Protein AF-A0A8H6Z4J4-F1 (afdb_monomer)

Foldseek 3Di:
DDDDDDDDDPPPPPPDPPPPDPCPPPDPPDDPPPPDPDPDPPDDPDDDDDDDDDDDDPPPCVVPVVVVVVVVVLVVLLVVQVVPPVSNVVSVCVVVPDDDDDPPDDPVRVVVVVVCVVDQDVVHDPPDDPVVVVVVVVVVVPQDVVHDDDPDVVRVDQDDLVNLVVLLVVCVVVQPPDAAPVNDGNVNVNVDRSVVVSVQVRVCVVVVHDDPQQVDWDWDWDFDDDDPVDPDGDTDTDTGGHPVNVSVPPPPPDDPDDD

pLDDT: mean 71.86, std 20.88, range [31.11, 98.12]

Mean predicted aligned error: 17.52 Å

Sequence (259 aa):
MLLPSKNYVPCTAPVTPLQSLPFDMPVKVLCDIPEVPQRETATVPADKSDGMPTSYHYAAHRGRVLNRMVQQADLKRLTDASSNSAAFWKVYWSMADLKPREPAVSLADLATCFEKRMNAPQPLPPSFDKERLRVVEECAENIPLPSKSSPYPSLNRKVTEEDIEWAKDHLRLHYNTAIGLDRVHYRENMEIENSVLCKLINECVDRNDAPTVWFTTLIAAFPRKTNLSQRRGAIALLGLRVAFSNSCVCSFTSASTSG

Solvent-accessible surface area (backbone atoms only — not comparable to full-atom values): 17102 Å² total; per-residue (Å²): 137,84,79,80,81,80,81,80,76,78,87,70,72,79,82,69,75,85,71,82,68,79,84,73,72,76,75,80,82,74,76,87,68,78,80,76,76,78,76,74,79,76,79,73,80,83,78,87,76,88,86,75,86,93,75,78,92,66,84,87,50,72,62,57,59,54,50,49,51,52,52,52,53,51,49,48,55,45,59,74,24,56,90,37,69,70,53,25,50,54,55,50,45,71,70,66,52,71,73,87,68,79,70,97,60,55,72,66,61,49,48,58,56,46,53,59,67,76,41,83,58,85,78,69,57,92,88,54,66,61,67,61,49,50,52,51,50,53,53,57,72,64,56,58,87,74,71,75,82,57,95,48,65,83,77,64,55,77,69,45,50,66,58,46,48,53,52,49,60,59,48,61,81,50,55,87,56,85,67,21,85,79,67,51,47,61,63,61,64,65,71,52,57,47,66,59,52,29,50,53,52,42,50,27,61,76,64,75,46,72,67,69,66,51,76,46,60,49,76,44,79,41,82,51,90,64,63,90,87,56,89,61,94,48,67,42,76,44,74,40,38,18,67,74,45,57,63,70,72,74,64,86,69,82,81,82,78,86,128

Structure (mmCIF, N/CA/C/O backbone):
data_AF-A0A8H6Z4J4-F1
#
_entry.id   AF-A0A8H6Z4J4-F1
#
loop_
_atom_site.group_PDB
_atom_site.id
_atom_site.type_symbol
_atom_site.label_atom_id
_atom_site.label_alt_id
_atom_site.label_comp_id
_atom_site.label_asym_id
_atom_site.label_entity_id
_atom_site.label_seq_id
_atom_site.pdbx_PDB_ins_code
_atom_site.Cartn_x
_atom_site.Cartn_y
_atom_site.Cartn_z
_atom_site.occupancy
_atom_site.B_iso_or_equiv
_atom_site.auth_seq_id
_atom_site.auth_comp_id
_atom_site.auth_asym_id
_atom_site.auth_atom_id
_atom_site.pdbx_PDB_model_num
ATOM 1 N N . MET A 1 1 ? 1.903 -11.375 47.685 1.00 40.47 1 MET A N 1
ATOM 2 C CA . MET A 1 1 ? 2.949 -11.725 46.700 1.00 40.47 1 MET A CA 1
ATOM 3 C C . MET A 1 1 ? 3.019 -10.597 45.687 1.00 40.47 1 MET A C 1
ATOM 5 O O . MET A 1 1 ? 2.093 -10.440 44.906 1.00 40.47 1 MET A O 1
ATOM 9 N N . LEU A 1 2 ? 4.038 -9.744 45.797 1.00 36.88 2 LEU A N 1
ATOM 10 C CA . LEU A 1 2 ? 4.261 -8.603 44.907 1.00 36.88 2 LEU A CA 1
ATOM 11 C C . LEU A 1 2 ? 5.029 -9.106 43.680 1.00 36.88 2 LEU A C 1
ATOM 13 O O . LEU A 1 2 ? 6.110 -9.671 43.830 1.00 36.88 2 LEU A O 1
ATOM 17 N N . LEU A 1 3 ? 4.451 -8.959 42.488 1.00 40.50 3 LEU A N 1
ATOM 18 C CA . LEU A 1 3 ? 5.146 -9.270 41.239 1.00 40.50 3 LEU A CA 1
ATOM 19 C C . LEU A 1 3 ? 6.281 -8.252 41.019 1.00 40.50 3 LEU A C 1
ATOM 21 O O . LEU A 1 3 ? 6.074 -7.062 41.266 1.00 40.50 3 LEU A O 1
ATOM 25 N N . PRO A 1 4 ? 7.465 -8.687 40.554 1.00 52.62 4 PRO A N 1
ATOM 26 C CA . PRO A 1 4 ? 8.579 -7.787 40.294 1.00 52.62 4 PRO A CA 1
ATOM 27 C C . PRO A 1 4 ? 8.236 -6.850 39.130 1.00 52.62 4 PRO A C 1
ATOM 29 O O . PRO A 1 4 ? 7.813 -7.288 38.057 1.00 52.62 4 PRO A O 1
ATOM 32 N N . SER A 1 5 ? 8.422 -5.548 39.350 1.00 42.94 5 SER A N 1
ATOM 33 C CA . SER A 1 5 ? 8.270 -4.511 38.333 1.00 42.94 5 SER A CA 1
ATOM 34 C C . SER A 1 5 ? 9.235 -4.779 37.177 1.00 42.94 5 SER A C 1
ATOM 36 O O . SER A 1 5 ? 10.452 -4.679 37.339 1.00 42.94 5 SER A O 1
ATOM 38 N N . LYS A 1 6 ? 8.708 -5.125 35.998 1.00 52.75 6 LYS A N 1
ATOM 39 C CA . LYS A 1 6 ? 9.508 -5.183 34.771 1.00 52.75 6 LYS A CA 1
ATOM 40 C C . LYS A 1 6 ? 9.916 -3.756 34.409 1.00 52.75 6 LYS A C 1
ATOM 42 O O . LYS A 1 6 ? 9.076 -2.963 33.990 1.00 52.75 6 LYS A O 1
ATOM 47 N N . ASN A 1 7 ? 11.195 -3.442 34.600 1.00 42.78 7 ASN A N 1
ATOM 48 C CA . ASN A 1 7 ? 11.802 -2.192 34.160 1.00 42.78 7 ASN A CA 1
ATOM 49 C C . ASN A 1 7 ? 11.655 -2.083 32.640 1.00 42.78 7 ASN A C 1
ATOM 51 O O . ASN A 1 7 ? 12.306 -2.801 31.884 1.00 42.78 7 ASN A O 1
ATOM 55 N N . TYR A 1 8 ? 10.758 -1.208 32.197 1.00 46.81 8 TYR A N 1
ATOM 56 C CA . TYR A 1 8 ? 10.674 -0.794 30.807 1.00 46.81 8 TYR A CA 1
ATOM 57 C C . TYR A 1 8 ? 11.903 0.066 30.513 1.00 46.81 8 TYR A C 1
ATOM 59 O O . TYR A 1 8 ? 11.998 1.188 31.007 1.00 46.81 8 TYR A O 1
ATOM 67 N N . VAL A 1 9 ? 12.859 -0.469 29.754 1.00 58.19 9 VAL A N 1
ATOM 68 C CA . VAL A 1 9 ? 13.944 0.329 29.182 1.00 58.19 9 VAL A CA 1
ATOM 69 C C . VAL A 1 9 ? 13.401 0.905 27.875 1.00 58.19 9 VAL A C 1
ATOM 71 O O . VAL A 1 9 ? 13.183 0.141 26.934 1.00 58.19 9 VAL A O 1
ATOM 74 N N . PRO A 1 10 ? 13.094 2.210 27.795 1.00 47.22 10 PRO A N 1
ATOM 75 C CA . PRO A 1 10 ? 12.691 2.806 26.533 1.00 47.22 10 PRO A CA 1
ATOM 76 C C . PRO A 1 10 ? 13.834 2.641 25.526 1.00 47.22 10 PRO A C 1
ATOM 78 O O . PRO A 1 10 ? 14.966 3.032 25.806 1.00 47.22 10 PRO A O 1
ATOM 81 N N . CYS A 1 11 ? 13.541 2.087 24.346 1.00 40.53 11 CYS A N 1
ATOM 82 C CA . CYS A 1 11 ? 1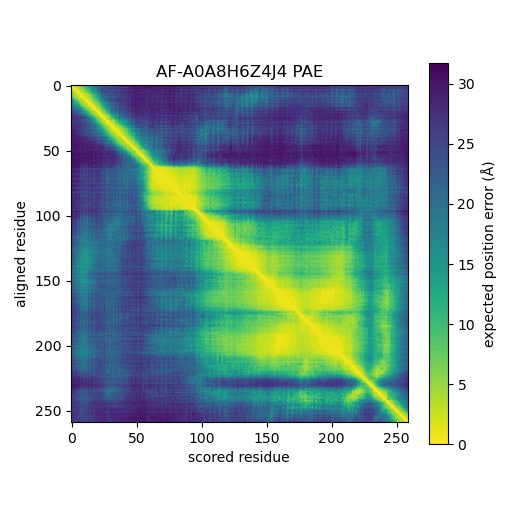4.429 2.160 23.188 1.00 40.53 11 CYS A CA 1
ATOM 83 C C . CYS A 1 11 ? 14.518 3.620 22.725 1.00 40.53 11 CYS A C 1
ATOM 85 O O . CYS A 1 11 ? 13.901 4.024 21.741 1.00 40.53 11 CYS A O 1
ATOM 87 N N . THR A 1 12 ? 15.269 4.444 23.447 1.00 47.47 12 THR A N 1
ATOM 88 C CA . THR A 1 12 ? 15.782 5.694 22.903 1.00 47.47 12 THR A CA 1
ATOM 89 C C . THR A 1 12 ? 16.834 5.305 21.880 1.00 47.47 12 THR A C 1
ATOM 91 O O . THR A 1 12 ? 17.946 4.925 22.248 1.00 47.47 12 THR A O 1
ATOM 94 N N . ALA A 1 13 ? 16.465 5.339 20.598 1.00 46.84 13 ALA A N 1
ATOM 95 C CA . ALA A 1 13 ? 17.442 5.250 19.525 1.00 46.84 13 ALA A CA 1
ATOM 96 C C . ALA A 1 13 ? 18.554 6.272 19.822 1.00 46.84 13 ALA A C 1
ATOM 98 O O . ALA A 1 13 ? 18.234 7.422 20.146 1.00 46.84 13 ALA A O 1
ATOM 99 N N . PRO A 1 14 ? 19.839 5.883 19.778 1.00 50.22 14 PRO A N 1
ATOM 100 C CA . PRO A 1 14 ? 20.916 6.832 19.981 1.00 50.22 14 PRO A CA 1
ATOM 101 C C . PRO A 1 14 ? 20.770 7.920 18.920 1.00 50.22 14 PRO A C 1
ATOM 103 O O . PRO A 1 14 ? 20.882 7.647 17.724 1.00 50.22 14 PRO A O 1
ATOM 106 N N . VAL A 1 15 ? 20.485 9.147 19.362 1.00 43.50 15 VAL A N 1
ATOM 107 C CA . VAL A 1 15 ? 20.530 10.335 18.510 1.00 43.50 15 VAL A CA 1
ATOM 108 C C . VAL A 1 15 ? 21.995 10.515 18.156 1.00 43.50 15 VAL A C 1
ATOM 110 O O . VAL A 1 15 ? 22.760 11.147 18.880 1.00 43.50 15 VAL A O 1
ATOM 113 N N . THR A 1 16 ? 22.419 9.862 17.081 1.00 55.62 16 THR A N 1
ATOM 114 C CA . THR A 1 16 ? 23.740 10.092 16.524 1.00 55.62 16 THR A CA 1
ATOM 115 C C . THR A 1 16 ? 23.698 11.526 16.004 1.00 55.62 16 THR A C 1
ATOM 117 O O . THR A 1 16 ? 22.838 11.825 15.169 1.00 55.62 16 THR A O 1
ATOM 120 N N . PRO A 1 17 ? 24.536 12.450 16.509 1.00 46.47 17 PRO A N 1
ATOM 121 C CA . PRO A 1 17 ? 24.640 13.759 15.887 1.00 46.47 17 PRO A CA 1
ATOM 122 C C . PRO A 1 17 ? 24.955 13.526 14.410 1.00 46.47 17 PRO A C 1
ATOM 124 O O . PRO A 1 17 ? 25.773 12.661 14.093 1.00 46.47 17 PRO A O 1
ATOM 127 N N . LEU A 1 18 ? 24.267 14.257 13.527 1.00 42.34 18 LEU A N 1
ATOM 128 C CA . LEU A 1 18 ? 24.555 14.323 12.096 1.00 42.34 18 LEU A CA 1
ATOM 129 C C . LEU A 1 18 ? 26.010 14.779 11.938 1.00 42.34 18 LEU A C 1
ATOM 131 O O . LEU A 1 18 ? 26.299 15.964 11.788 1.00 42.34 18 LEU A O 1
ATOM 135 N N . GLN A 1 19 ? 26.946 13.837 12.034 1.00 46.94 19 GLN A N 1
ATOM 136 C CA . GLN A 1 19 ? 28.307 14.039 11.596 1.00 46.94 19 GLN A CA 1
ATOM 137 C C . GLN A 1 19 ? 28.185 14.328 10.110 1.00 46.94 19 GLN A C 1
ATOM 139 O O . GLN A 1 19 ? 27.650 13.519 9.348 1.00 46.94 19 GLN A O 1
ATOM 144 N N . SER A 1 20 ? 28.609 15.525 9.721 1.00 47.25 20 SER A N 1
ATOM 145 C CA . SER A 1 20 ? 28.780 15.910 8.333 1.00 47.25 20 SER A CA 1
ATOM 146 C C . SER A 1 20 ? 29.775 14.937 7.710 1.00 47.25 20 SER A C 1
ATOM 148 O O . SER A 1 20 ? 30.988 15.139 7.790 1.00 47.25 20 SER A O 1
ATOM 150 N N . LEU A 1 21 ? 29.266 13.836 7.161 1.00 47.47 21 LEU A N 1
ATOM 151 C CA . LEU A 1 21 ? 30.058 12.929 6.355 1.00 47.47 21 LEU A CA 1
ATOM 152 C C . LEU A 1 21 ? 30.605 13.757 5.185 1.00 47.47 21 LEU A C 1
ATOM 154 O O . LEU A 1 21 ? 29.818 14.454 4.532 1.00 47.47 21 LEU A O 1
ATOM 158 N N . PRO A 1 22 ? 31.922 13.734 4.919 1.00 46.94 22 PRO A N 1
ATOM 159 C CA . PRO A 1 22 ? 32.428 14.272 3.671 1.00 46.94 22 PRO A CA 1
ATOM 160 C C . PRO A 1 22 ? 31.675 13.553 2.550 1.00 46.94 22 PRO A C 1
ATOM 162 O O . PRO A 1 22 ? 31.667 12.324 2.486 1.00 46.94 22 PRO A O 1
ATOM 165 N N . PHE A 1 23 ? 30.967 14.324 1.724 1.00 43.28 23 PHE A N 1
ATOM 166 C CA . PHE A 1 23 ? 30.285 13.845 0.526 1.00 43.28 23 PHE A CA 1
ATOM 167 C C . PHE A 1 23 ? 31.350 13.432 -0.496 1.00 43.28 23 PHE A C 1
ATOM 169 O O . PHE A 1 23 ? 31.574 14.104 -1.500 1.00 43.28 23 PHE A O 1
ATOM 176 N N . ASP A 1 24 ? 32.032 12.324 -0.232 1.00 49.72 24 ASP A N 1
ATOM 177 C CA . ASP A 1 24 ? 32.731 11.595 -1.271 1.00 49.72 24 ASP A CA 1
ATOM 178 C C . ASP A 1 24 ? 31.636 10.842 -2.022 1.00 49.72 24 ASP A C 1
ATOM 180 O O . ASP A 1 24 ? 31.086 9.843 -1.548 1.00 49.72 24 ASP A O 1
ATOM 184 N N . MET A 1 25 ? 31.178 11.435 -3.129 1.00 42.03 25 MET A N 1
ATOM 185 C CA . MET A 1 25 ? 30.131 10.828 -3.939 1.00 42.03 25 MET A CA 1
ATOM 186 C C . MET A 1 25 ? 30.579 9.411 -4.302 1.00 42.03 25 MET A C 1
ATOM 188 O O . MET A 1 25 ? 31.656 9.266 -4.887 1.00 42.03 25 MET A O 1
ATOM 192 N N . PRO A 1 26 ? 29.780 8.368 -4.010 1.00 43.00 26 PRO A N 1
ATOM 193 C CA . PRO A 1 26 ? 30.139 7.027 -4.420 1.00 43.00 26 PRO A CA 1
ATOM 194 C C . PRO A 1 26 ? 30.341 7.041 -5.932 1.00 43.00 26 PRO A C 1
ATOM 196 O O . PRO A 1 26 ? 29.478 7.510 -6.686 1.00 43.00 26 PRO A O 1
ATOM 199 N N . VAL A 1 27 ? 31.514 6.560 -6.354 1.00 47.22 27 VAL A N 1
ATOM 200 C CA . VAL A 1 27 ? 31.839 6.255 -7.747 1.00 47.22 27 VAL A CA 1
ATOM 201 C C . VAL A 1 27 ? 30.596 5.636 -8.368 1.00 47.22 27 VAL A C 1
ATOM 203 O O . VAL A 1 27 ? 30.063 4.658 -7.841 1.00 47.22 27 VAL A O 1
ATOM 206 N N . LYS A 1 28 ? 30.082 6.245 -9.445 1.00 38.56 28 LYS A N 1
ATOM 207 C CA . LYS A 1 28 ? 28.953 5.690 -10.195 1.00 38.56 28 LYS A CA 1
ATOM 208 C C . LYS A 1 28 ? 29.285 4.231 -10.478 1.00 38.56 28 LYS A C 1
ATOM 210 O O . LYS A 1 28 ? 30.187 3.963 -11.266 1.00 38.56 28 LYS A O 1
ATOM 215 N N . VAL A 1 29 ? 28.564 3.316 -9.834 1.00 34.03 29 VAL A N 1
ATOM 216 C CA . VAL A 1 29 ? 28.629 1.890 -10.141 1.00 34.03 29 VAL A CA 1
ATOM 217 C C . VAL A 1 29 ? 28.074 1.752 -11.554 1.00 34.03 29 VAL A C 1
ATOM 219 O O . VAL A 1 29 ? 26.864 1.753 -11.779 1.00 34.03 29 VAL A O 1
ATOM 222 N N . LEU A 1 30 ? 28.981 1.781 -12.525 1.00 38.91 30 LEU A N 1
ATOM 223 C CA . LEU A 1 30 ? 28.707 1.453 -13.909 1.00 38.91 30 LEU A CA 1
ATOM 224 C C . LEU A 1 30 ? 28.582 -0.066 -13.936 1.00 38.91 30 LEU A C 1
ATOM 226 O O . LEU A 1 30 ? 29.544 -0.775 -13.671 1.00 38.91 30 LEU A O 1
ATOM 230 N N . CYS A 1 31 ? 27.376 -0.570 -14.172 1.00 34.78 31 CYS A N 1
ATOM 231 C CA . CYS A 1 31 ? 27.245 -1.959 -14.575 1.00 34.78 31 CYS A CA 1
ATOM 232 C C . CYS A 1 31 ? 27.790 -2.067 -15.998 1.00 34.78 31 CYS A C 1
ATOM 234 O O . CYS A 1 31 ? 27.348 -1.313 -16.871 1.00 34.78 31 CYS A O 1
ATOM 236 N N . ASP A 1 32 ? 28.696 -3.016 -16.218 1.00 40.22 32 ASP A N 1
ATOM 237 C CA . ASP A 1 32 ? 29.071 -3.495 -17.543 1.00 40.22 32 ASP A CA 1
ATOM 238 C C . ASP A 1 32 ? 27.844 -4.178 -18.156 1.00 40.22 32 ASP A C 1
ATOM 240 O O . ASP A 1 32 ? 27.642 -5.387 -18.051 1.00 40.22 32 ASP A O 1
ATOM 244 N N . ILE A 1 33 ? 26.941 -3.374 -18.716 1.00 48.00 33 ILE A N 1
ATOM 245 C CA . ILE A 1 33 ? 25.873 -3.888 -19.564 1.00 48.00 33 ILE A CA 1
ATOM 246 C C . ILE A 1 33 ? 26.591 -4.423 -20.808 1.00 48.00 33 ILE A C 1
ATOM 248 O O . ILE A 1 33 ? 27.248 -3.621 -21.477 1.00 48.00 33 ILE A O 1
ATOM 252 N N . PRO A 1 34 ? 26.511 -5.731 -21.117 1.00 52.81 34 PRO A N 1
ATOM 253 C CA . PRO A 1 34 ? 27.144 -6.266 -22.312 1.00 52.81 34 PRO A CA 1
ATOM 254 C C . PRO A 1 34 ? 26.650 -5.483 -23.530 1.00 52.81 34 PRO A C 1
ATOM 256 O O . PRO A 1 34 ? 25.447 -5.238 -23.671 1.00 52.81 34 PRO A O 1
ATOM 259 N N . GLU A 1 35 ? 27.586 -5.039 -24.375 1.00 47.91 35 GLU A N 1
ATOM 260 C CA . GLU A 1 35 ? 27.259 -4.327 -25.607 1.00 47.91 35 GLU A CA 1
ATOM 261 C C . GLU A 1 35 ? 26.276 -5.170 -26.416 1.00 47.91 35 GLU A C 1
ATOM 263 O O . GLU A 1 35 ? 26.544 -6.318 -26.768 1.00 47.91 35 GLU A O 1
ATOM 268 N N . VAL A 1 36 ? 25.103 -4.594 -26.683 1.00 54.69 36 VAL A N 1
ATOM 269 C CA . VAL A 1 36 ? 24.110 -5.217 -27.551 1.00 54.69 36 VAL A CA 1
ATOM 270 C C . VAL A 1 36 ? 24.773 -5.384 -28.920 1.00 54.69 36 VAL A C 1
ATOM 272 O O . VAL A 1 36 ? 25.172 -4.364 -29.494 1.00 54.69 36 VAL A O 1
ATOM 275 N N . PRO A 1 37 ? 24.902 -6.612 -29.460 1.00 54.72 37 PRO A N 1
ATOM 276 C CA . PRO A 1 37 ? 25.480 -6.804 -30.779 1.00 54.72 37 PRO A CA 1
ATOM 277 C C . PRO A 1 37 ? 24.701 -5.946 -31.772 1.00 54.72 37 PRO A C 1
ATOM 279 O O . PRO A 1 37 ? 23.469 -6.013 -31.847 1.00 54.72 37 PRO A O 1
ATOM 282 N N . GLN A 1 38 ? 25.421 -5.072 -32.480 1.00 49.19 38 GLN A N 1
ATOM 283 C CA . GLN A 1 38 ? 24.822 -4.205 -33.482 1.00 49.19 38 GLN A CA 1
ATOM 284 C C . GLN A 1 38 ? 24.115 -5.096 -34.499 1.00 49.19 38 GLN A C 1
ATOM 286 O O . GLN A 1 38 ? 24.744 -5.905 -35.174 1.00 49.19 38 GLN A O 1
ATOM 291 N N . ARG A 1 39 ? 22.785 -4.981 -34.569 1.00 48.03 39 ARG A N 1
ATOM 292 C CA . ARG A 1 39 ? 21.984 -5.724 -35.536 1.00 48.03 39 ARG A CA 1
ATOM 293 C C . ARG A 1 39 ? 22.447 -5.305 -36.926 1.00 48.03 39 ARG A C 1
ATOM 295 O O . ARG A 1 39 ? 22.195 -4.168 -37.327 1.00 48.03 39 ARG A O 1
ATOM 302 N N . GLU A 1 40 ? 23.121 -6.212 -37.628 1.00 51.81 40 GLU A N 1
ATOM 303 C CA . GLU A 1 40 ? 23.470 -6.043 -39.033 1.00 51.81 40 GLU A CA 1
ATOM 304 C C . GLU A 1 40 ? 22.202 -5.630 -39.778 1.00 51.81 40 GLU A C 1
ATOM 306 O O . GLU A 1 40 ? 21.160 -6.292 -39.707 1.00 51.81 40 GLU A O 1
ATOM 311 N N . THR A 1 41 ? 22.248 -4.455 -40.401 1.00 48.16 41 THR A N 1
ATOM 312 C CA . THR A 1 41 ? 21.130 -3.926 -41.171 1.00 48.16 41 THR A CA 1
ATOM 313 C C . THR A 1 41 ? 20.814 -4.928 -42.266 1.00 48.16 41 THR A C 1
ATOM 315 O O . THR A 1 41 ? 21.589 -5.057 -43.211 1.00 48.16 41 THR A O 1
ATOM 318 N N . ALA A 1 42 ? 19.697 -5.644 -42.122 1.00 43.56 42 ALA A N 1
ATOM 319 C CA . ALA A 1 42 ? 19.214 -6.557 -43.142 1.00 43.56 42 ALA A CA 1
ATOM 320 C C . ALA A 1 42 ? 19.144 -5.804 -44.475 1.00 43.56 42 ALA A C 1
ATOM 322 O O . ALA A 1 42 ? 18.416 -4.816 -44.614 1.00 43.56 42 ALA A O 1
ATOM 323 N N . THR A 1 43 ? 19.947 -6.250 -45.435 1.00 49.66 43 THR A N 1
ATOM 324 C CA . THR A 1 43 ? 19.911 -5.797 -46.818 1.00 49.66 43 THR A CA 1
ATOM 325 C C . THR A 1 43 ? 18.551 -6.175 -47.389 1.00 49.66 43 THR A C 1
ATOM 327 O O . THR A 1 43 ? 18.281 -7.328 -47.709 1.00 49.66 43 THR A O 1
ATOM 330 N N . VAL A 1 44 ? 17.655 -5.193 -47.466 1.00 51.69 44 VAL A N 1
ATOM 331 C CA . VAL A 1 44 ? 16.359 -5.356 -48.126 1.00 51.69 44 VAL A CA 1
ATOM 332 C C . VAL A 1 44 ? 16.628 -5.673 -49.604 1.00 51.69 44 VAL A C 1
ATOM 334 O O . VAL A 1 44 ? 17.349 -4.905 -50.250 1.00 51.69 44 VAL A O 1
ATOM 337 N N . PRO A 1 45 ? 16.100 -6.783 -50.154 1.00 46.59 45 PRO A N 1
ATOM 338 C CA . PRO A 1 45 ? 16.286 -7.113 -51.558 1.00 46.59 45 PRO A CA 1
ATOM 339 C C . PRO A 1 45 ? 15.636 -6.035 -52.428 1.00 46.59 45 PRO A C 1
ATOM 341 O O . PRO A 1 45 ? 14.495 -5.632 -52.208 1.00 46.59 45 PRO A O 1
ATOM 344 N N . ALA A 1 46 ? 16.408 -5.534 -53.391 1.00 50.03 46 ALA A N 1
ATOM 345 C CA . ALA A 1 46 ? 15.984 -4.507 -54.326 1.00 50.03 46 ALA A CA 1
ATOM 346 C C . ALA A 1 46 ? 14.897 -5.068 -55.251 1.00 50.03 46 ALA A C 1
ATOM 348 O O . ALA A 1 46 ? 15.188 -5.835 -56.169 1.00 50.03 46 ALA A O 1
ATOM 349 N N . ASP A 1 47 ? 13.653 -4.683 -54.986 1.00 47.19 47 ASP A N 1
ATOM 350 C CA . ASP A 1 47 ? 12.525 -4.988 -55.853 1.00 47.19 47 ASP A CA 1
ATOM 351 C C . ASP A 1 47 ? 12.611 -4.163 -57.147 1.00 47.19 47 ASP A C 1
ATOM 353 O O . ASP A 1 47 ? 12.921 -2.963 -57.136 1.00 47.19 47 ASP A O 1
ATOM 357 N N . LYS A 1 48 ? 12.405 -4.840 -58.277 1.00 52.84 48 LYS A N 1
ATOM 358 C CA . LYS A 1 48 ? 12.587 -4.310 -59.630 1.00 52.84 48 LYS A CA 1
ATOM 359 C C . LYS A 1 48 ? 11.317 -3.572 -60.045 1.00 52.84 48 LYS A C 1
ATOM 361 O O . LYS A 1 48 ? 10.338 -4.200 -60.426 1.00 52.84 48 LYS A O 1
ATOM 366 N N . SER A 1 49 ? 11.341 -2.242 -60.008 1.00 47.88 49 SER A N 1
ATOM 367 C CA . SER A 1 49 ? 10.380 -1.426 -60.758 1.00 47.88 49 SER A CA 1
ATOM 368 C C . SER A 1 49 ? 11.044 -0.939 -62.043 1.00 47.88 49 SER A C 1
ATOM 370 O O . SER A 1 49 ? 12.021 -0.188 -62.020 1.00 47.88 49 SER A O 1
ATOM 372 N N . ASP A 1 50 ? 10.531 -1.443 -63.163 1.00 51.16 50 ASP A N 1
ATOM 373 C CA . ASP A 1 50 ? 10.933 -1.082 -64.515 1.00 51.16 50 ASP A CA 1
ATOM 374 C C . ASP A 1 50 ? 10.544 0.368 -64.842 1.00 51.16 50 ASP A C 1
ATOM 376 O O . ASP A 1 50 ? 9.415 0.795 -64.600 1.00 51.16 50 ASP A O 1
ATOM 380 N N . GLY A 1 51 ? 11.481 1.109 -65.448 1.00 52.34 51 GLY A N 1
ATOM 381 C CA . GLY A 1 51 ? 11.177 2.329 -66.204 1.00 52.34 51 GLY A CA 1
ATOM 382 C C . GLY A 1 51 ? 11.623 3.670 -65.607 1.00 52.34 51 GLY A C 1
ATOM 383 O O . GLY A 1 51 ? 10.823 4.601 -65.573 1.00 52.34 51 GLY A O 1
ATOM 384 N N . MET A 1 52 ? 12.894 3.837 -65.213 1.00 42.94 52 MET A N 1
ATOM 385 C CA . MET A 1 52 ? 13.463 5.183 -65.008 1.00 42.94 52 MET A CA 1
ATOM 386 C C . MET A 1 52 ? 14.835 5.341 -65.695 1.00 42.94 52 MET A C 1
ATOM 388 O O . MET A 1 52 ? 15.646 4.416 -65.614 1.00 42.94 52 MET A O 1
ATOM 392 N N . PRO A 1 53 ? 15.126 6.476 -66.373 1.00 45.59 53 PRO A N 1
ATOM 393 C CA . PRO A 1 53 ? 16.332 6.624 -67.179 1.00 45.59 53 PRO A CA 1
ATOM 394 C C . PRO A 1 53 ? 17.588 6.663 -66.310 1.00 45.59 53 PRO A C 1
ATOM 396 O O . PRO A 1 53 ? 17.732 7.476 -65.396 1.00 45.59 53 PRO A O 1
ATOM 399 N N . THR A 1 54 ? 18.524 5.786 -66.646 1.00 56.69 54 THR A N 1
ATOM 400 C CA . THR A 1 54 ? 19.871 5.698 -66.095 1.00 56.69 54 THR A CA 1
ATOM 401 C C . THR A 1 54 ? 20.736 6.837 -66.618 1.00 56.69 54 THR A C 1
ATOM 403 O O . THR A 1 54 ? 21.377 6.701 -67.657 1.00 56.69 54 THR A O 1
ATOM 406 N N . SER A 1 55 ? 20.779 7.962 -65.910 1.00 57.56 55 SER A N 1
ATOM 407 C CA . SER A 1 55 ? 21.873 8.922 -66.061 1.00 57.56 55 SER A CA 1
ATOM 408 C C . SER A 1 55 ? 21.918 9.888 -64.876 1.00 57.56 55 SER A C 1
ATOM 410 O O . SER A 1 55 ? 20.904 10.486 -64.536 1.00 57.56 55 SER A O 1
ATOM 412 N N . TYR A 1 56 ? 23.111 10.039 -64.292 1.00 41.94 56 TYR A N 1
ATOM 413 C CA . TYR A 1 56 ? 23.514 10.957 -63.212 1.00 41.94 56 TYR A CA 1
ATOM 414 C C . TYR A 1 56 ? 23.285 10.516 -61.750 1.00 41.94 56 TYR A C 1
ATOM 416 O O . TYR A 1 56 ? 22.244 10.730 -61.160 1.00 41.94 56 TYR A O 1
ATOM 424 N N . HIS A 1 57 ? 24.338 9.998 -61.104 1.00 47.50 57 HIS A N 1
ATOM 425 C CA . HIS A 1 57 ? 24.706 10.317 -59.707 1.00 47.50 57 HIS A CA 1
ATOM 426 C C . HIS A 1 57 ? 23.619 10.314 -58.589 1.00 47.50 57 HIS A C 1
ATOM 428 O O . HIS A 1 57 ? 23.669 11.124 -57.666 1.00 47.50 57 HIS A O 1
ATOM 434 N N . TYR A 1 58 ? 22.679 9.362 -58.567 1.00 45.75 58 TYR A N 1
ATOM 435 C CA . TYR A 1 58 ? 21.600 9.313 -57.551 1.00 45.75 58 TYR A CA 1
ATOM 436 C C . TYR A 1 58 ? 21.873 8.476 -56.282 1.00 45.75 58 TYR A C 1
ATOM 438 O O . TYR A 1 58 ? 20.955 8.216 -55.501 1.00 45.75 58 TYR A O 1
ATOM 446 N N . ALA A 1 59 ? 23.110 8.050 -56.014 1.00 47.94 59 ALA A N 1
ATOM 447 C CA . ALA A 1 59 ? 23.391 7.191 -54.854 1.00 47.94 59 ALA A CA 1
ATOM 448 C C . ALA A 1 59 ? 23.409 7.937 -53.497 1.00 47.94 59 ALA A C 1
ATOM 450 O O . ALA A 1 59 ? 23.156 7.324 -52.465 1.00 47.94 59 ALA A O 1
ATOM 451 N N . ALA A 1 60 ? 23.630 9.259 -53.470 1.00 53.50 60 ALA A N 1
ATOM 452 C CA . ALA A 1 60 ? 23.845 10.007 -52.219 1.00 53.50 60 ALA A CA 1
ATOM 453 C C . ALA A 1 60 ? 22.587 10.679 -51.615 1.00 53.50 60 ALA A C 1
ATOM 455 O O . ALA A 1 60 ? 22.632 11.187 -50.493 1.00 53.50 60 ALA A O 1
ATOM 456 N N . HIS A 1 61 ? 21.450 10.699 -52.327 1.00 54.91 61 HIS A N 1
ATOM 457 C CA . HIS A 1 61 ? 20.278 11.515 -51.955 1.00 54.91 61 HIS A CA 1
ATOM 458 C C . HIS A 1 61 ? 19.016 10.735 -51.557 1.00 54.91 61 HIS A C 1
ATOM 460 O O . HIS A 1 61 ? 18.042 11.364 -51.130 1.00 54.91 61 HIS A O 1
ATOM 466 N N . ARG A 1 62 ? 19.023 9.394 -51.626 1.00 59.31 62 ARG A N 1
ATOM 467 C CA . ARG A 1 62 ? 17.815 8.557 -51.453 1.00 59.31 62 ARG A CA 1
ATOM 468 C C . ARG A 1 62 ? 17.079 8.756 -50.119 1.00 59.31 62 ARG A C 1
ATOM 470 O O . ARG A 1 62 ? 15.864 8.630 -50.084 1.00 59.31 62 ARG A O 1
ATOM 477 N N . GLY A 1 63 ? 17.768 9.159 -49.049 1.00 68.06 63 GLY A N 1
ATOM 478 C CA . GLY A 1 63 ? 17.118 9.458 -47.765 1.00 68.06 63 GLY A CA 1
ATOM 479 C C . GLY A 1 63 ? 16.602 10.894 -47.616 1.00 68.06 63 GLY A C 1
ATOM 480 O O . GLY A 1 63 ? 15.650 11.129 -46.882 1.00 68.06 63 GLY A O 1
ATOM 481 N N . ARG A 1 64 ? 17.199 11.885 -48.298 1.00 79.81 64 ARG A N 1
ATOM 482 C CA . ARG A 1 64 ? 16.914 13.308 -48.015 1.00 79.81 64 ARG A CA 1
ATOM 483 C C . ARG A 1 64 ? 15.569 13.763 -48.565 1.00 79.81 64 ARG A C 1
ATOM 485 O O . ARG A 1 64 ? 14.875 14.515 -47.891 1.00 79.81 64 ARG A O 1
ATOM 492 N N . VAL A 1 65 ? 15.217 13.325 -49.774 1.00 81.81 65 VAL A N 1
ATOM 493 C CA . VAL A 1 65 ? 13.925 13.667 -50.389 1.00 81.81 65 VAL A CA 1
ATOM 494 C C . VAL A 1 65 ? 12.788 13.047 -49.580 1.00 81.81 65 VAL A C 1
ATOM 496 O O . VAL A 1 65 ? 11.872 13.761 -49.184 1.00 81.81 65 VAL A O 1
ATOM 499 N N . LEU A 1 66 ? 12.911 11.762 -49.233 1.00 78.50 66 LEU A N 1
ATOM 500 C CA . LEU A 1 66 ? 11.942 11.066 -48.390 1.00 78.50 66 LEU A CA 1
ATOM 501 C C . LEU A 1 66 ? 11.824 11.714 -47.001 1.00 78.50 66 LEU A C 1
ATOM 503 O O . LEU A 1 66 ? 10.718 12.010 -46.564 1.00 78.50 66 LEU A O 1
ATOM 507 N N . ASN A 1 67 ? 12.945 12.027 -46.341 1.00 81.56 67 ASN A N 1
ATOM 508 C CA . ASN A 1 67 ? 12.926 12.698 -45.038 1.00 81.56 67 ASN A CA 1
ATOM 509 C C . ASN A 1 67 ? 12.254 14.075 -45.101 1.00 81.56 67 ASN A C 1
ATOM 511 O O . ASN A 1 67 ? 11.502 14.417 -44.195 1.00 81.56 67 ASN A O 1
ATOM 515 N N . ARG A 1 68 ? 12.484 14.858 -46.165 1.00 88.88 68 ARG A N 1
ATOM 516 C CA . ARG A 1 68 ? 11.799 16.147 -46.359 1.00 88.88 68 ARG A CA 1
ATOM 517 C C . ARG A 1 68 ? 10.299 15.967 -46.561 1.00 88.88 68 ARG A C 1
ATOM 519 O O . ARG A 1 68 ? 9.536 16.731 -45.984 1.00 88.88 68 ARG A O 1
ATOM 526 N N . MET A 1 69 ? 9.880 14.964 -47.332 1.00 85.56 69 MET A N 1
ATOM 527 C CA . MET A 1 69 ? 8.458 14.654 -47.519 1.00 85.56 69 MET A CA 1
ATOM 528 C C . MET A 1 69 ? 7.791 14.257 -46.197 1.00 85.56 69 MET A C 1
ATOM 530 O O . MET A 1 69 ? 6.723 14.776 -45.882 1.00 85.56 69 MET A O 1
ATOM 534 N N . VAL A 1 70 ? 8.439 13.406 -45.392 1.00 84.88 70 VAL A N 1
ATOM 535 C CA . VAL A 1 70 ? 7.943 13.020 -44.059 1.00 84.88 70 VAL A CA 1
ATOM 536 C C . VAL A 1 70 ? 7.855 14.239 -43.139 1.00 84.88 70 VAL A C 1
ATOM 538 O O . VAL A 1 70 ? 6.801 14.488 -42.568 1.00 84.88 70 VAL A O 1
ATOM 541 N N . GLN A 1 71 ? 8.909 15.057 -43.068 1.00 89.25 71 GLN A N 1
ATOM 542 C CA . GLN A 1 71 ? 8.920 16.281 -42.259 1.00 89.25 71 GLN A CA 1
ATOM 543 C C . GLN A 1 71 ? 7.842 17.284 -42.686 1.00 89.25 71 GLN A C 1
ATOM 545 O O . GLN A 1 71 ? 7.224 17.909 -41.830 1.00 89.25 71 GLN A O 1
ATOM 550 N N . GLN A 1 72 ? 7.599 17.445 -43.990 1.00 94.00 72 GLN A N 1
ATOM 551 C CA . GLN A 1 72 ? 6.535 18.316 -44.496 1.00 94.00 72 GLN A CA 1
ATOM 552 C C . GLN A 1 72 ? 5.142 17.779 -44.152 1.00 94.00 72 GLN A C 1
ATOM 554 O O . GLN A 1 72 ? 4.277 18.560 -43.756 1.00 94.00 72 GLN A O 1
ATOM 559 N N . ALA A 1 73 ? 4.921 16.467 -44.270 1.00 91.75 73 ALA A N 1
ATOM 560 C CA . ALA A 1 73 ? 3.658 15.841 -43.884 1.00 91.75 73 ALA A CA 1
ATOM 561 C C . ALA A 1 73 ? 3.398 15.981 -42.375 1.00 91.75 73 ALA A C 1
ATOM 563 O O . ALA A 1 73 ? 2.293 16.331 -41.961 1.00 91.75 73 ALA A O 1
ATOM 564 N N . ASP A 1 74 ? 4.428 15.770 -41.563 1.00 93.44 74 ASP A N 1
ATOM 565 C CA . ASP A 1 74 ? 4.391 15.923 -40.113 1.00 93.44 74 ASP A CA 1
ATOM 566 C C . ASP A 1 74 ? 4.149 17.376 -39.683 1.00 93.44 74 ASP A C 1
ATOM 568 O O . ASP A 1 74 ? 3.299 17.637 -38.829 1.00 93.44 74 ASP A O 1
ATOM 572 N N . LEU A 1 75 ? 4.825 18.336 -40.323 1.00 95.75 75 LEU A N 1
ATOM 573 C CA . LEU A 1 75 ? 4.591 19.762 -40.101 1.00 95.75 75 LEU A CA 1
ATOM 574 C C . LEU A 1 75 ? 3.145 20.128 -40.430 1.00 95.75 75 LEU A C 1
ATOM 576 O O . LEU A 1 75 ? 2.486 20.757 -39.608 1.00 95.75 75 LEU A O 1
ATOM 580 N N . LYS A 1 76 ? 2.624 19.671 -41.575 1.00 96.50 76 LYS A N 1
ATOM 581 C CA . LYS A 1 76 ? 1.226 19.898 -41.950 1.00 96.50 76 LYS A CA 1
ATOM 582 C C . LYS A 1 76 ? 0.264 19.336 -40.899 1.00 96.50 76 LYS A C 1
ATOM 584 O O . LYS A 1 76 ? -0.631 20.051 -40.467 1.00 96.50 76 LYS A O 1
ATOM 589 N N . ARG A 1 77 ? 0.482 18.106 -40.415 1.00 95.94 77 ARG A N 1
ATOM 590 C CA . ARG A 1 77 ? -0.347 17.497 -39.355 1.00 95.94 77 ARG A CA 1
ATOM 591 C C . ARG A 1 77 ? -0.336 18.311 -38.058 1.00 95.94 77 ARG A C 1
ATOM 593 O O . ARG A 1 77 ? -1.375 18.427 -37.413 1.00 95.94 77 ARG A O 1
ATOM 600 N N . LEU A 1 78 ? 0.815 18.866 -37.672 1.00 96.56 78 LEU A N 1
ATOM 601 C CA . LEU A 1 78 ? 0.926 19.738 -36.498 1.00 96.56 78 LEU A CA 1
ATOM 602 C C . LEU A 1 78 ? 0.219 21.082 -36.714 1.00 96.56 78 LEU A C 1
ATOM 604 O O . LEU A 1 78 ? -0.464 21.554 -35.806 1.00 96.56 78 LEU A O 1
ATOM 608 N N . THR A 1 79 ? 0.341 21.681 -37.902 1.00 97.25 79 THR A N 1
ATOM 609 C CA . THR A 1 79 ? -0.350 22.930 -38.257 1.00 97.25 79 THR A CA 1
ATOM 610 C C . THR A 1 79 ? -1.866 22.738 -38.295 1.00 97.25 79 THR A C 1
ATOM 612 O O . THR A 1 79 ? -2.584 23.531 -37.690 1.00 97.25 79 THR A O 1
ATOM 615 N N . ASP A 1 80 ? -2.355 21.657 -38.903 1.00 96.44 80 ASP A N 1
ATOM 616 C CA . ASP A 1 80 ? -3.787 21.340 -38.980 1.00 96.44 80 ASP A CA 1
ATOM 617 C C . ASP A 1 80 ? -4.390 21.095 -37.579 1.00 96.44 80 ASP A C 1
ATOM 619 O O . ASP A 1 80 ? -5.528 21.479 -37.309 1.00 96.44 80 ASP A O 1
ATOM 623 N N . ALA A 1 81 ? -3.617 20.512 -36.654 1.00 95.81 81 ALA A N 1
ATOM 624 C CA . ALA A 1 81 ? -4.036 20.268 -35.271 1.00 95.81 81 ALA A CA 1
ATOM 625 C C . ALA A 1 81 ? -3.815 21.462 -34.318 1.00 95.81 81 ALA A C 1
ATOM 627 O O . ALA A 1 81 ? -4.224 21.396 -33.159 1.00 95.81 81 ALA A O 1
ATOM 628 N N . SER A 1 82 ? -3.175 22.546 -34.774 1.00 95.50 82 SER A N 1
ATOM 629 C CA . SER A 1 82 ? -2.739 23.665 -33.918 1.00 95.50 82 SER A CA 1
ATOM 630 C C . SER A 1 82 ? -3.883 24.469 -33.294 1.00 95.50 82 SER A C 1
ATOM 632 O O . SER A 1 82 ? -3.712 25.057 -32.228 1.00 95.50 82 SER A O 1
ATOM 634 N N . SER A 1 83 ? -5.064 24.451 -33.914 1.00 94.56 83 SER A N 1
ATOM 635 C CA . SER A 1 83 ? -6.268 25.124 -33.412 1.00 94.56 83 SER A CA 1
ATOM 636 C C . SER A 1 83 ? -6.817 24.501 -32.123 1.00 94.56 83 SER A C 1
ATOM 638 O O . SER A 1 83 ? -7.563 25.155 -31.394 1.00 94.56 83 SER A O 1
ATOM 640 N N . ASN A 1 84 ? -6.438 23.257 -31.806 1.00 95.44 84 ASN A N 1
ATOM 641 C CA . ASN A 1 84 ? -6.858 22.550 -30.603 1.00 95.44 84 ASN A CA 1
ATOM 642 C C . ASN A 1 84 ? -5.641 21.981 -29.862 1.00 95.44 84 ASN A C 1
ATOM 644 O O . ASN A 1 84 ? -5.025 21.011 -30.299 1.00 95.44 84 ASN A O 1
ATOM 648 N N . SER A 1 85 ? -5.354 22.536 -28.680 1.00 92.94 85 SER A N 1
ATOM 649 C CA . SER A 1 85 ? -4.215 22.137 -27.841 1.00 92.94 85 SER A CA 1
ATOM 650 C C . SER A 1 85 ? -4.163 20.623 -27.574 1.00 92.94 85 SER A C 1
ATOM 652 O O . SER A 1 85 ? -3.109 20.003 -27.714 1.00 92.94 85 SER A O 1
ATOM 654 N N . ALA A 1 86 ? -5.298 19.980 -27.275 1.00 88.06 86 ALA A N 1
ATOM 655 C CA . ALA A 1 86 ? -5.337 18.539 -27.018 1.00 88.06 86 ALA A CA 1
ATOM 656 C C . ALA A 1 86 ? -5.032 17.710 -28.281 1.00 88.06 86 ALA A C 1
ATOM 658 O O . ALA A 1 86 ? -4.313 16.708 -28.212 1.00 88.06 86 ALA A O 1
ATOM 659 N N . ALA A 1 87 ? -5.541 18.138 -29.440 1.00 89.88 87 ALA A N 1
ATOM 660 C CA . ALA A 1 87 ? -5.271 17.484 -30.720 1.00 89.88 87 ALA A CA 1
ATOM 661 C C . ALA A 1 87 ? -3.801 17.647 -31.135 1.00 89.88 87 ALA A C 1
ATOM 663 O O . ALA A 1 87 ? -3.168 16.664 -31.529 1.00 89.88 87 ALA A O 1
ATOM 664 N N . PHE A 1 88 ? -3.244 18.852 -30.972 1.00 95.81 88 PHE A N 1
ATOM 665 C CA . PHE A 1 88 ? -1.836 19.147 -31.226 1.00 95.81 88 PHE A CA 1
ATOM 666 C C . PHE A 1 88 ? -0.920 18.215 -30.431 1.00 95.81 88 PHE A C 1
ATOM 668 O O . PHE A 1 88 ? -0.082 17.521 -31.011 1.00 95.81 88 PHE A O 1
ATOM 675 N N . TRP A 1 89 ? -1.126 18.125 -29.112 1.00 91.00 89 TRP A N 1
ATOM 676 C CA . TRP A 1 89 ? -0.307 17.263 -28.262 1.00 91.00 89 TRP A CA 1
ATOM 677 C C . TRP A 1 89 ? -0.448 15.787 -28.632 1.00 91.00 89 TRP A C 1
ATOM 679 O O . TRP A 1 89 ? 0.551 15.073 -28.639 1.00 91.00 89 TRP A O 1
ATOM 689 N N . LYS A 1 90 ? -1.644 15.314 -28.999 1.00 88.50 90 LYS A N 1
ATOM 690 C CA . LYS A 1 90 ? -1.840 13.927 -29.450 1.00 88.50 90 LYS A CA 1
ATOM 691 C C . LYS A 1 90 ? -1.023 13.610 -30.709 1.00 88.50 90 LYS A C 1
ATOM 693 O O . LYS A 1 90 ? -0.383 12.560 -30.766 1.00 88.50 90 LYS A O 1
ATOM 698 N N . VAL A 1 91 ? -1.014 14.512 -31.694 1.00 92.56 91 VAL A N 1
ATOM 699 C CA . VAL A 1 91 ? -0.212 14.362 -32.922 1.00 92.56 91 VAL A CA 1
ATOM 700 C C . VAL A 1 91 ? 1.278 14.413 -32.597 1.00 92.56 91 VAL A C 1
ATOM 702 O O . VAL A 1 91 ? 2.011 13.509 -32.998 1.00 92.56 91 VAL A O 1
ATOM 705 N N . TYR A 1 92 ? 1.707 15.398 -31.805 1.00 92.69 92 TYR A N 1
ATOM 706 C CA . TYR A 1 92 ? 3.097 15.537 -31.376 1.00 92.69 92 TYR A CA 1
ATOM 707 C C . TYR A 1 92 ? 3.605 14.276 -30.669 1.00 92.69 92 TYR A C 1
ATOM 709 O O . TYR A 1 92 ? 4.639 13.739 -31.050 1.00 92.69 92 TYR A O 1
ATOM 717 N N . TRP A 1 93 ? 2.857 13.743 -29.699 1.00 87.31 93 TRP A N 1
ATOM 718 C CA . TRP A 1 93 ? 3.248 12.522 -28.993 1.00 87.31 93 TRP A CA 1
ATOM 719 C C . TRP A 1 93 ? 3.252 11.296 -29.902 1.00 87.31 93 TRP A C 1
ATOM 721 O O . TRP A 1 93 ? 4.157 10.485 -29.786 1.00 87.31 93 TRP A O 1
ATOM 731 N N . SER A 1 94 ? 2.346 11.191 -30.879 1.00 84.88 94 SER A N 1
ATOM 732 C CA . SER A 1 94 ? 2.399 10.093 -31.860 1.00 84.88 94 SER A CA 1
ATOM 733 C C . SER A 1 94 ? 3.670 10.095 -32.722 1.00 84.88 94 SER A C 1
ATOM 735 O O . SER A 1 94 ? 4.066 9.048 -33.230 1.00 84.88 94 SER A O 1
ATOM 737 N N . MET A 1 95 ? 4.296 11.264 -32.895 1.00 86.56 95 MET A N 1
ATOM 738 C CA . MET A 1 95 ? 5.548 11.437 -33.635 1.00 86.56 95 MET A CA 1
ATOM 739 C C . MET A 1 95 ? 6.781 11.334 -32.726 1.00 86.56 95 MET A C 1
ATOM 741 O O . MET A 1 95 ? 7.818 10.823 -33.144 1.00 86.56 95 MET A O 1
ATOM 745 N N . ALA A 1 96 ? 6.677 11.857 -31.501 1.00 82.56 96 ALA A N 1
ATOM 746 C CA . ALA A 1 96 ? 7.768 11.959 -30.538 1.00 82.56 96 ALA A CA 1
ATOM 747 C C . ALA A 1 96 ? 7.954 10.690 -29.696 1.00 82.56 96 ALA A C 1
ATOM 749 O O . ALA A 1 96 ? 9.087 10.387 -29.311 1.00 82.56 96 ALA A O 1
ATOM 750 N N . ASP A 1 97 ? 6.878 9.949 -29.409 1.00 74.50 97 ASP A N 1
ATOM 751 C CA . ASP A 1 97 ? 6.981 8.674 -28.711 1.00 74.50 97 ASP A CA 1
ATOM 752 C C . ASP A 1 97 ? 7.719 7.693 -29.619 1.00 74.50 97 ASP A C 1
ATOM 754 O O . ASP A 1 97 ? 7.266 7.297 -30.697 1.00 74.50 97 ASP A O 1
ATOM 758 N N . LEU A 1 98 ? 8.906 7.299 -29.165 1.00 59.47 98 LEU A N 1
ATOM 759 C CA . LEU A 1 98 ? 9.633 6.183 -29.742 1.00 59.47 98 LEU A CA 1
ATOM 760 C C . LEU A 1 98 ? 8.681 4.988 -29.752 1.00 59.47 98 LEU A C 1
ATOM 762 O O . LEU A 1 98 ? 8.147 4.636 -28.698 1.00 59.47 98 LEU A O 1
ATOM 766 N N . LYS A 1 99 ? 8.480 4.374 -30.931 1.00 68.50 99 LYS A N 1
ATOM 767 C CA . LYS A 1 99 ? 7.734 3.112 -31.061 1.00 68.50 99 LYS A CA 1
ATOM 768 C C . LYS A 1 99 ? 8.088 2.214 -29.872 1.00 68.50 99 LYS A C 1
ATOM 770 O O . LYS A 1 99 ? 9.294 2.057 -29.637 1.00 68.50 99 LYS A O 1
ATOM 775 N N . PRO A 1 100 ? 7.096 1.668 -29.139 1.00 59.50 100 PRO A N 1
ATOM 776 C CA . PRO A 1 100 ? 7.343 0.821 -27.983 1.00 59.50 100 PRO A CA 1
ATOM 777 C C . PRO A 1 100 ? 8.405 -0.206 -28.351 1.00 59.50 100 PRO A C 1
ATOM 779 O O . PRO A 1 100 ? 8.216 -1.008 -29.264 1.00 59.50 100 PRO A O 1
ATOM 782 N N . ARG A 1 101 ? 9.574 -0.097 -27.721 1.00 71.06 101 ARG A N 1
ATOM 783 C CA . ARG A 1 101 ? 10.615 -1.101 -27.882 1.00 71.06 101 ARG A CA 1
ATOM 784 C C . ARG A 1 101 ? 10.265 -2.216 -26.927 1.00 71.06 101 ARG A C 1
ATOM 786 O O . ARG A 1 101 ? 9.953 -1.944 -25.767 1.00 71.06 101 ARG A O 1
ATOM 793 N N . GLU A 1 102 ? 10.328 -3.444 -27.417 1.00 75.25 102 GLU A N 1
ATOM 794 C CA . GLU A 1 102 ? 10.321 -4.585 -26.519 1.00 75.25 102 GLU A CA 1
ATOM 795 C C . GLU A 1 102 ? 11.448 -4.379 -25.496 1.00 75.25 102 GLU A C 1
ATOM 797 O O . GLU A 1 102 ? 12.554 -3.964 -25.875 1.00 75.25 102 GLU A O 1
ATOM 802 N N . PRO A 1 103 ? 11.158 -4.531 -24.194 1.00 72.56 103 PRO A N 1
ATOM 803 C CA . PRO A 1 103 ? 12.167 -4.347 -23.168 1.00 72.56 103 PRO A CA 1
ATOM 804 C C . PRO A 1 103 ? 13.331 -5.299 -23.454 1.00 72.56 103 PRO A C 1
ATOM 806 O O . PRO A 1 103 ? 13.128 -6.479 -23.712 1.00 72.56 103 PRO A O 1
ATOM 809 N N . ALA A 1 104 ? 14.561 -4.782 -23.401 1.00 84.56 104 ALA A N 1
ATOM 810 C CA . ALA A 1 104 ? 15.768 -5.563 -23.688 1.00 84.56 104 ALA A CA 1
ATOM 811 C C . ALA A 1 104 ? 16.031 -6.687 -22.665 1.00 84.56 104 ALA A C 1
ATOM 813 O O . ALA A 1 104 ? 16.970 -7.458 -22.823 1.00 84.56 104 ALA A O 1
ATOM 814 N N . VAL A 1 105 ? 15.233 -6.739 -21.597 1.00 82.75 105 VAL A N 1
ATOM 815 C CA . VAL A 1 105 ? 15.378 -7.633 -20.454 1.00 82.75 105 VAL A CA 1
ATOM 816 C C . VAL A 1 105 ? 14.008 -8.239 -20.172 1.00 82.75 105 VAL A C 1
ATOM 818 O O . VAL A 1 105 ? 13.005 -7.517 -20.167 1.00 82.75 105 VAL A O 1
ATOM 821 N N . SER A 1 106 ? 13.954 -9.553 -19.955 1.00 86.69 106 SER A N 1
ATOM 822 C CA . SER A 1 106 ? 12.690 -10.229 -19.670 1.00 86.69 106 SER A CA 1
ATOM 823 C C . SER A 1 106 ? 12.162 -9.854 -18.278 1.00 86.69 106 SER A C 1
ATOM 825 O O . SER A 1 106 ? 12.914 -9.449 -17.387 1.00 86.69 106 SER A O 1
ATOM 827 N N . LEU A 1 107 ? 10.851 -10.005 -18.054 1.00 74.88 107 LEU A N 1
ATOM 828 C CA . LEU A 1 107 ? 10.269 -9.813 -16.719 1.00 74.88 107 LEU A CA 1
ATOM 829 C C . LEU A 1 107 ? 10.855 -10.789 -15.688 1.00 74.88 107 LEU A C 1
ATOM 831 O O . LEU A 1 107 ? 10.993 -10.417 -14.525 1.00 74.88 107 LEU A O 1
ATOM 835 N N . ALA A 1 108 ? 11.229 -12.001 -16.111 1.00 82.44 108 ALA A N 1
ATOM 836 C CA . ALA A 1 108 ? 11.869 -12.988 -15.248 1.00 82.44 108 ALA A CA 1
ATOM 837 C C . ALA A 1 108 ? 13.240 -12.493 -14.754 1.00 82.44 108 ALA A C 1
ATOM 839 O O . ALA A 1 108 ? 13.508 -12.529 -13.556 1.00 82.44 108 ALA A O 1
ATOM 840 N N . ASP A 1 109 ? 14.056 -11.924 -15.645 1.00 83.00 109 ASP A N 1
ATOM 841 C CA . ASP A 1 109 ? 15.375 -11.383 -15.286 1.00 83.00 109 ASP A CA 1
ATOM 842 C C . ASP A 1 109 ? 15.264 -10.179 -14.336 1.00 83.00 109 ASP A C 1
ATOM 844 O O . ASP A 1 109 ? 16.060 -10.025 -13.401 1.00 83.00 109 ASP A O 1
ATOM 848 N N . LEU A 1 110 ? 14.252 -9.325 -14.546 1.00 80.75 110 LEU A N 1
ATOM 849 C CA . LEU A 1 110 ? 13.950 -8.226 -13.629 1.00 80.75 110 LEU A CA 1
ATOM 850 C C . LEU A 1 110 ? 13.508 -8.749 -12.262 1.00 80.75 110 LEU A C 1
ATOM 852 O O . LEU A 1 110 ? 13.995 -8.243 -11.252 1.00 80.75 110 LEU A O 1
ATOM 856 N N . ALA A 1 111 ? 12.638 -9.761 -12.212 1.00 79.44 111 ALA A N 1
ATOM 857 C CA . ALA A 1 111 ? 12.193 -10.368 -10.959 1.00 79.44 111 ALA A CA 1
ATOM 858 C C . ALA A 1 111 ? 13.383 -10.902 -10.150 1.00 79.44 111 ALA A C 1
ATOM 860 O O . ALA A 1 111 ? 13.530 -10.544 -8.983 1.00 79.44 111 ALA A O 1
ATOM 861 N N . THR A 1 112 ? 14.301 -11.635 -10.788 1.00 81.00 112 THR A N 1
ATOM 862 C CA . THR A 1 112 ? 15.525 -12.126 -10.135 1.00 81.00 112 THR A CA 1
ATOM 863 C C . THR A 1 112 ? 16.414 -10.983 -9.630 1.00 81.00 112 THR A C 1
ATOM 865 O O . THR A 1 112 ? 16.995 -11.072 -8.546 1.00 81.00 112 THR A O 1
ATOM 868 N N . CYS A 1 113 ? 16.525 -9.884 -10.384 1.00 79.75 113 CYS A N 1
ATOM 869 C CA . CYS A 1 113 ? 17.247 -8.691 -9.933 1.00 79.75 113 CYS A CA 1
ATOM 870 C C . CYS A 1 113 ? 16.586 -8.025 -8.716 1.00 79.75 113 CYS A C 1
ATOM 872 O O . CYS A 1 113 ? 17.292 -7.583 -7.807 1.00 79.75 113 CYS A O 1
ATOM 874 N N . PHE A 1 114 ? 15.256 -7.920 -8.700 1.00 79.38 114 PHE A N 1
ATOM 875 C CA . PHE A 1 114 ? 14.515 -7.285 -7.609 1.00 79.38 114 PHE A CA 1
ATOM 876 C C . PHE A 1 114 ? 14.501 -8.139 -6.346 1.00 79.38 114 PHE A C 1
ATOM 878 O O . PHE A 1 114 ? 14.721 -7.598 -5.266 1.00 79.38 114 PHE A O 1
ATOM 885 N N . GLU A 1 115 ? 14.326 -9.452 -6.464 1.00 77.38 115 GLU A N 1
ATOM 886 C CA . GLU A 1 115 ? 14.344 -10.379 -5.329 1.00 77.38 115 GLU A CA 1
ATOM 887 C C . GLU A 1 115 ? 15.662 -10.286 -4.546 1.00 77.38 115 GLU A C 1
ATOM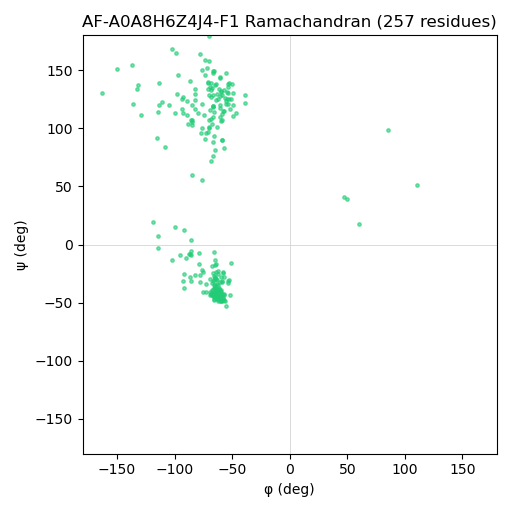 889 O O . GLU A 1 115 ? 15.656 -10.157 -3.322 1.00 77.38 115 GLU A O 1
ATOM 894 N N . LYS A 1 116 ? 16.796 -10.209 -5.258 1.00 74.75 116 LYS A N 1
ATOM 895 C CA . LYS A 1 116 ? 18.126 -9.998 -4.659 1.00 74.75 116 LYS A CA 1
ATOM 896 C C . LYS A 1 116 ? 18.295 -8.645 -3.960 1.00 74.75 116 LYS A C 1
ATOM 898 O O . LYS A 1 116 ? 19.191 -8.509 -3.136 1.00 74.75 116 LYS A O 1
ATOM 903 N N . ARG A 1 117 ? 17.507 -7.630 -4.330 1.00 75.69 117 ARG A N 1
ATOM 904 C CA . ARG A 1 117 ? 17.568 -6.278 -3.743 1.00 75.69 117 ARG A CA 1
ATOM 905 C C . ARG A 1 117 ? 16.596 -6.093 -2.584 1.00 75.69 117 ARG A C 1
ATOM 907 O O . ARG A 1 117 ? 16.872 -5.288 -1.702 1.00 75.69 117 ARG A O 1
ATOM 914 N N . MET A 1 118 ? 15.458 -6.782 -2.627 1.00 75.00 118 MET A N 1
ATOM 915 C CA . MET A 1 118 ? 14.423 -6.720 -1.595 1.00 75.00 118 MET A CA 1
ATOM 916 C C . MET A 1 118 ? 14.792 -7.558 -0.371 1.00 75.00 118 MET A C 1
ATOM 918 O O . MET A 1 118 ? 14.443 -7.187 0.745 1.00 75.00 118 MET A O 1
ATOM 922 N N . ASN A 1 119 ? 15.519 -8.656 -0.575 1.00 77.75 119 ASN A N 1
ATOM 923 C CA . ASN A 1 119 ? 15.994 -9.515 0.501 1.00 77.75 119 ASN A CA 1
ATOM 924 C C . ASN A 1 119 ? 17.441 -9.173 0.866 1.00 77.75 119 ASN A C 1
ATOM 926 O O . ASN A 1 119 ? 18.246 -8.824 -0.000 1.00 77.75 119 ASN A O 1
ATOM 930 N N . ALA A 1 120 ? 17.790 -9.290 2.150 1.00 76.81 120 ALA A N 1
ATOM 931 C CA . ALA A 1 120 ? 19.177 -9.142 2.570 1.00 76.81 120 ALA A CA 1
ATOM 932 C C . ALA A 1 120 ? 20.045 -10.206 1.862 1.00 76.81 120 ALA A C 1
ATOM 934 O O . ALA A 1 120 ? 19.662 -11.380 1.834 1.00 76.81 120 ALA A O 1
ATOM 935 N N . PRO A 1 121 ? 21.197 -9.832 1.276 1.00 76.44 121 PRO A N 1
ATOM 936 C CA . PRO A 1 121 ? 22.074 -10.783 0.603 1.00 76.44 121 PRO A CA 1
ATOM 937 C C . PRO A 1 121 ? 22.542 -11.874 1.575 1.00 76.44 121 PRO A C 1
ATOM 939 O O . PRO A 1 121 ? 23.015 -11.571 2.670 1.00 76.44 121 PRO A O 1
ATOM 942 N N . GLN A 1 122 ? 22.438 -13.139 1.159 1.00 83.12 122 GLN A N 1
ATOM 943 C CA . GLN A 1 122 ? 23.013 -14.277 1.874 1.00 83.12 122 GLN A CA 1
ATOM 944 C C . GLN A 1 122 ? 24.134 -14.911 1.029 1.00 83.12 122 GLN A C 1
ATOM 946 O O . GLN A 1 122 ? 23.859 -15.342 -0.093 1.00 83.12 122 GLN A O 1
ATOM 951 N N . PRO A 1 123 ? 25.387 -14.973 1.525 1.00 86.88 123 PRO A N 1
ATOM 952 C CA . PRO A 1 123 ? 25.857 -14.491 2.830 1.00 86.88 123 PRO A CA 1
ATOM 953 C C . PRO A 1 123 ? 25.927 -12.953 2.918 1.00 86.88 123 PRO A C 1
ATOM 955 O O . PRO A 1 123 ? 26.149 -12.273 1.916 1.00 86.88 123 PRO A O 1
ATOM 958 N N . LEU A 1 124 ? 25.773 -12.409 4.132 1.00 86.75 124 LEU A N 1
ATOM 959 C CA . LEU A 1 124 ? 25.891 -10.968 4.382 1.00 86.75 124 LEU A CA 1
ATOM 960 C C . LEU A 1 124 ? 27.306 -10.469 4.018 1.00 86.75 124 LEU A C 1
ATOM 962 O O . LEU A 1 124 ? 28.288 -11.097 4.432 1.00 86.75 124 LEU A O 1
ATOM 966 N N . PRO A 1 125 ? 27.442 -9.341 3.293 1.00 90.31 125 PRO A N 1
ATOM 967 C CA . PRO A 1 125 ? 28.734 -8.756 2.957 1.00 90.31 125 PRO A CA 1
ATOM 968 C C . PRO A 1 125 ? 29.587 -8.477 4.205 1.00 90.31 125 PRO A C 1
ATOM 970 O O . PRO A 1 125 ? 29.035 -8.087 5.234 1.00 90.31 125 PRO A O 1
ATOM 973 N N . PRO A 1 126 ? 30.930 -8.572 4.130 1.00 90.38 126 PRO A N 1
ATOM 974 C CA . PRO A 1 126 ? 31.811 -8.223 5.250 1.00 90.38 126 PRO A CA 1
ATOM 975 C C . PRO A 1 126 ? 31.651 -6.779 5.747 1.00 90.38 126 PRO A C 1
ATOM 977 O O . PRO A 1 126 ? 31.938 -6.496 6.902 1.00 90.38 126 PRO A O 1
ATOM 980 N N . SER A 1 127 ? 31.179 -5.873 4.883 1.00 90.06 127 SER A N 1
ATOM 981 C CA . SER A 1 127 ? 30.891 -4.473 5.211 1.00 90.06 127 SER A CA 1
ATOM 982 C C . SER A 1 127 ? 29.564 -4.266 5.950 1.00 90.06 127 SER A C 1
ATOM 984 O O . SER A 1 127 ? 29.247 -3.139 6.321 1.00 90.06 127 SER A O 1
ATOM 986 N N . PHE A 1 128 ? 28.743 -5.309 6.092 1.00 88.94 128 PHE A N 1
ATOM 987 C CA . PHE A 1 128 ? 27.449 -5.218 6.754 1.00 88.94 128 PHE A CA 1
ATOM 988 C C . PHE A 1 128 ? 27.624 -5.317 8.274 1.00 88.94 128 PHE A C 1
ATOM 990 O O . PHE A 1 128 ? 28.275 -6.236 8.770 1.00 88.94 128 PHE A O 1
ATOM 997 N N . ASP A 1 129 ? 27.030 -4.381 9.013 1.00 91.56 129 ASP A N 1
ATOM 998 C CA . ASP A 1 129 ? 27.092 -4.346 10.476 1.00 91.56 129 ASP A CA 1
ATOM 999 C C . ASP A 1 129 ? 26.221 -5.459 11.082 1.00 91.56 129 ASP A C 1
ATOM 1001 O O . ASP A 1 129 ? 24.999 -5.330 11.216 1.00 91.56 129 ASP A O 1
ATOM 1005 N N . LYS A 1 130 ? 26.873 -6.581 11.403 1.00 90.19 130 LYS A N 1
ATOM 1006 C CA . LYS A 1 130 ? 26.233 -7.779 11.961 1.00 90.19 130 LYS A CA 1
ATOM 1007 C C . LYS A 1 130 ? 25.703 -7.554 13.373 1.00 90.19 130 LYS A C 1
ATOM 1009 O O . LYS A 1 130 ? 24.674 -8.126 13.717 1.00 90.19 130 LYS A O 1
ATOM 1014 N N . GLU A 1 131 ? 26.369 -6.719 14.167 1.00 93.12 131 GLU A N 1
ATOM 1015 C CA . GLU A 1 131 ? 25.926 -6.424 15.531 1.00 93.12 131 GLU A CA 1
ATOM 1016 C C . GLU A 1 131 ? 24.644 -5.599 15.499 1.00 93.12 131 GLU A C 1
ATOM 1018 O O . GLU A 1 131 ? 23.677 -5.924 16.187 1.00 93.12 131 GLU A O 1
ATOM 1023 N N . ARG A 1 132 ? 24.570 -4.596 14.616 1.00 91.00 132 ARG A N 1
ATOM 1024 C CA . ARG A 1 132 ? 23.328 -3.841 14.423 1.00 91.00 132 ARG A CA 1
ATOM 1025 C C . ARG A 1 132 ? 22.186 -4.726 13.928 1.00 91.00 132 ARG A C 1
ATOM 1027 O O . ARG A 1 132 ? 21.061 -4.545 14.385 1.00 91.00 132 ARG A O 1
ATOM 1034 N N . LEU A 1 133 ? 22.450 -5.663 13.012 1.00 88.88 133 LEU A N 1
ATOM 1035 C CA . LEU A 1 133 ? 21.430 -6.615 12.563 1.00 88.88 133 LEU A CA 1
ATOM 1036 C C . LEU A 1 133 ? 20.901 -7.450 13.727 1.00 88.88 133 LEU A C 1
ATOM 1038 O O . LEU A 1 133 ? 19.692 -7.520 13.906 1.00 88.88 133 LEU A O 1
ATOM 1042 N N . ARG A 1 134 ? 21.802 -7.999 14.546 1.00 92.81 134 ARG A N 1
ATOM 1043 C CA . ARG A 1 134 ?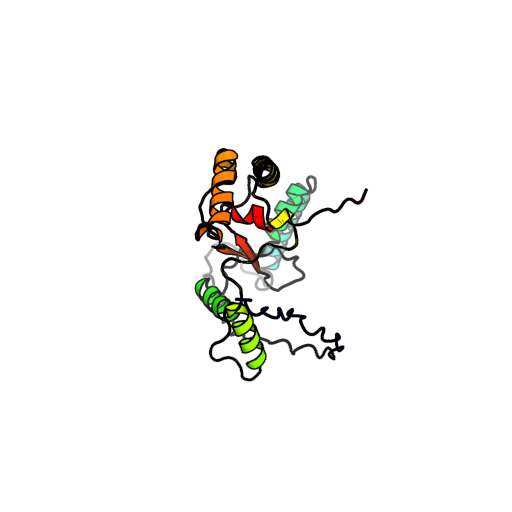 21.444 -8.801 15.716 1.00 92.81 134 ARG A CA 1
ATOM 1044 C C . ARG A 1 134 ? 20.584 -8.020 16.709 1.00 92.81 134 ARG A C 1
ATOM 1046 O O . ARG A 1 134 ? 19.599 -8.554 17.201 1.00 92.81 134 ARG A O 1
ATOM 1053 N N . VAL A 1 135 ? 20.917 -6.754 16.972 1.00 94.88 135 VAL A N 1
ATOM 1054 C CA . VAL A 1 135 ? 20.097 -5.883 17.833 1.00 94.88 135 VAL A CA 1
ATOM 1055 C C . VAL A 1 135 ? 18.711 -5.658 17.226 1.00 94.88 135 VAL A C 1
ATOM 1057 O O . VAL A 1 135 ? 17.721 -5.689 17.945 1.00 94.88 135 VAL A O 1
ATOM 1060 N N . VAL A 1 136 ? 18.612 -5.448 15.909 1.00 92.12 136 VAL A N 1
ATOM 1061 C CA . VAL A 1 136 ? 17.315 -5.289 15.228 1.00 92.12 136 VAL A CA 1
ATOM 1062 C C . VAL A 1 136 ? 16.487 -6.572 15.296 1.00 92.12 136 VAL A C 1
ATOM 1064 O O . VAL A 1 136 ? 15.289 -6.490 15.556 1.00 92.12 136 VAL A O 1
ATOM 1067 N N . GLU A 1 137 ? 17.108 -7.735 15.097 1.00 92.75 137 GLU A N 1
ATOM 1068 C CA . GLU A 1 137 ? 16.463 -9.047 15.228 1.00 92.75 137 GLU A CA 1
ATOM 1069 C C . GLU A 1 137 ? 15.969 -9.274 16.661 1.00 92.75 137 GLU A C 1
ATOM 1071 O O . GLU A 1 137 ? 14.797 -9.580 16.859 1.00 92.75 137 GLU A O 1
ATOM 1076 N N . GLU A 1 138 ? 16.803 -9.001 17.667 1.00 95.81 138 GLU A N 1
ATOM 1077 C CA . GLU A 1 138 ? 16.419 -9.081 19.080 1.00 95.81 138 GLU A CA 1
ATOM 1078 C C . GLU A 1 138 ? 15.281 -8.103 19.412 1.00 95.81 138 GLU A C 1
ATOM 1080 O O . GLU A 1 138 ? 14.321 -8.457 20.098 1.00 95.81 138 GLU A O 1
ATOM 1085 N N . CYS A 1 139 ? 15.330 -6.869 18.904 1.00 91.31 139 CYS A N 1
ATOM 1086 C CA . CYS A 1 139 ? 14.229 -5.920 19.055 1.00 91.31 139 CYS A CA 1
ATOM 1087 C C . CYS A 1 139 ? 12.941 -6.431 18.397 1.00 91.31 139 CYS A C 1
ATOM 1089 O O . CYS A 1 139 ? 11.869 -6.235 18.968 1.00 91.31 139 CYS A O 1
ATOM 1091 N N . ALA A 1 140 ? 13.034 -7.074 17.229 1.00 91.00 140 ALA A N 1
ATOM 1092 C CA . ALA A 1 140 ? 11.891 -7.621 16.507 1.00 91.00 140 ALA A CA 1
ATOM 1093 C C . ALA A 1 140 ? 11.264 -8.820 17.237 1.00 91.00 140 ALA A C 1
ATOM 1095 O O . ALA A 1 140 ? 10.041 -8.878 17.365 1.00 91.00 140 ALA A O 1
ATOM 1096 N N . GLU A 1 141 ? 12.078 -9.730 17.776 1.00 92.69 141 GLU A N 1
ATOM 1097 C CA . GLU A 1 141 ? 11.622 -10.864 18.597 1.00 92.69 141 GLU A CA 1
ATOM 1098 C C . GLU A 1 141 ? 10.940 -10.410 19.895 1.00 92.69 141 GLU A C 1
ATOM 1100 O O . GLU A 1 141 ? 10.024 -11.065 20.392 1.00 92.69 141 GLU A O 1
ATOM 1105 N N . ASN A 1 142 ? 11.353 -9.258 20.428 1.00 91.94 142 ASN A N 1
ATOM 1106 C CA . ASN A 1 142 ? 10.777 -8.668 21.633 1.00 91.94 142 ASN A CA 1
ATOM 1107 C C . ASN A 1 142 ? 9.529 -7.802 21.374 1.00 91.94 142 ASN A C 1
ATOM 1109 O O . ASN A 1 142 ? 8.998 -7.204 22.320 1.00 91.94 142 ASN A O 1
ATOM 1113 N N . ILE A 1 143 ? 9.031 -7.717 20.132 1.00 87.69 143 ILE A N 1
ATOM 1114 C CA . ILE A 1 143 ? 7.759 -7.040 19.851 1.00 87.69 143 ILE A CA 1
ATOM 1115 C C . ILE A 1 143 ? 6.630 -7.861 20.499 1.00 87.69 143 ILE A C 1
ATOM 1117 O O . ILE A 1 143 ? 6.438 -9.028 20.158 1.00 87.69 143 ILE A O 1
ATOM 1121 N N . PRO A 1 144 ? 5.867 -7.286 21.446 1.00 88.44 144 PRO A N 1
ATOM 1122 C CA . PRO A 1 144 ? 4.814 -8.019 22.132 1.00 88.44 144 PRO A CA 1
ATOM 1123 C C . PRO A 1 144 ? 3.703 -8.414 21.154 1.00 88.44 144 PRO A C 1
ATOM 1125 O O . PRO A 1 144 ? 3.261 -7.596 20.349 1.00 88.44 144 PRO A O 1
ATOM 1128 N N . LEU A 1 145 ? 3.227 -9.654 21.277 1.00 86.19 145 LEU A N 1
ATOM 1129 C CA . LEU A 1 145 ? 2.060 -10.171 20.567 1.00 86.19 145 LEU A CA 1
ATOM 1130 C C . LEU A 1 145 ? 0.959 -10.490 21.598 1.00 86.19 145 LEU A C 1
ATOM 1132 O O . LEU A 1 145 ? 1.161 -11.379 22.429 1.00 86.19 145 LEU A O 1
ATOM 1136 N N . PRO A 1 146 ? -0.184 -9.777 21.590 1.00 86.38 146 PRO A N 1
ATOM 1137 C CA . PRO A 1 146 ? -0.549 -8.692 20.674 1.00 86.38 146 PRO A CA 1
ATOM 1138 C C . PRO A 1 146 ? 0.202 -7.381 20.964 1.00 86.38 146 PRO A C 1
ATOM 1140 O O . PRO A 1 146 ? 0.677 -7.147 22.081 1.00 86.38 146 PRO A O 1
ATOM 1143 N N . SER A 1 147 ? 0.267 -6.506 19.955 1.00 86.44 147 SER A N 1
ATOM 1144 C CA . SER A 1 147 ? 0.809 -5.153 20.096 1.00 86.44 147 SER A CA 1
ATOM 1145 C C . SER A 1 147 ? 0.130 -4.420 21.255 1.00 86.44 147 SER A C 1
ATOM 1147 O O . SER A 1 147 ? -1.083 -4.504 21.448 1.00 86.44 147 SER A O 1
ATOM 1149 N N . LYS A 1 148 ? 0.913 -3.674 22.038 1.00 89.06 148 LYS A N 1
ATOM 1150 C CA . LYS A 1 148 ? 0.367 -2.833 23.112 1.00 89.06 148 LYS A CA 1
ATOM 1151 C C . LYS A 1 148 ? -0.492 -1.718 22.517 1.00 89.06 148 LYS A C 1
ATOM 1153 O O . LYS A 1 148 ? -0.189 -1.217 21.435 1.00 89.06 148 LYS A O 1
ATOM 1158 N N . SER A 1 149 ? -1.513 -1.291 23.260 1.00 90.19 149 SER A N 1
ATOM 1159 C CA . SER A 1 149 ? -2.320 -0.129 22.887 1.00 90.19 149 SER A CA 1
ATOM 1160 C C . SER A 1 149 ? -1.437 1.095 22.650 1.00 90.19 149 SER A C 1
ATOM 1162 O O . SER A 1 149 ? -0.488 1.360 23.394 1.00 90.19 149 SER A O 1
ATOM 1164 N N . SER A 1 150 ? -1.764 1.835 21.598 1.00 91.19 150 SER A N 1
ATOM 1165 C CA . SER A 1 150 ? -1.064 3.052 21.211 1.00 91.19 150 SER A CA 1
ATOM 1166 C C . SER A 1 150 ? -1.261 4.148 22.266 1.00 91.19 150 SER A C 1
ATOM 1168 O O . SER A 1 150 ? -2.341 4.234 22.855 1.00 91.19 150 SER A O 1
ATOM 1170 N N . PRO A 1 151 ? -0.283 5.045 22.486 1.00 92.69 151 PRO A N 1
ATOM 1171 C CA . PRO A 1 151 ? -0.512 6.246 23.289 1.00 92.69 151 PRO A CA 1
ATOM 1172 C C . PRO A 1 151 ? -1.536 7.198 22.646 1.00 92.69 151 PRO A C 1
ATOM 1174 O O . PRO A 1 151 ? -2.061 8.072 23.329 1.00 92.69 151 PRO A O 1
ATOM 1177 N N . TYR A 1 152 ? -1.834 7.036 21.352 1.00 92.56 152 TYR A N 1
ATOM 1178 C CA . TYR A 1 152 ? -2.811 7.844 20.628 1.00 92.56 152 TYR A CA 1
ATOM 1179 C C . TYR A 1 152 ? -4.193 7.171 20.651 1.00 92.56 152 TYR A C 1
ATOM 1181 O O . TYR A 1 152 ? -4.366 6.128 20.014 1.00 92.56 152 TYR A O 1
ATOM 1189 N N . PRO A 1 153 ? -5.207 7.759 21.320 1.00 90.31 153 PRO A N 1
ATOM 1190 C CA . PRO A 1 153 ? -6.532 7.144 21.452 1.00 90.31 153 PRO A CA 1
ATOM 1191 C C . PRO A 1 153 ? -7.223 6.857 20.114 1.00 90.31 153 PRO A C 1
ATOM 1193 O O . PRO A 1 153 ? -7.940 5.868 19.990 1.00 90.31 153 PRO A O 1
ATOM 1196 N N . SER A 1 154 ? -6.967 7.681 19.093 1.00 88.44 154 SER A N 1
ATOM 1197 C CA . SER A 1 154 ? -7.516 7.515 17.742 1.00 88.44 154 SER A CA 1
ATOM 1198 C C . SER A 1 154 ? -7.080 6.222 17.051 1.00 88.44 154 SER A C 1
ATOM 1200 O O . SER A 1 154 ? -7.786 5.765 16.160 1.00 88.44 154 SER A O 1
ATOM 1202 N N . LEU A 1 155 ? -5.956 5.628 17.465 1.00 87.62 155 LEU A N 1
ATOM 1203 C CA . LEU A 1 155 ? -5.458 4.353 16.940 1.00 87.62 155 LEU A CA 1
ATOM 1204 C C . LEU A 1 155 ? -5.984 3.139 17.717 1.00 87.62 155 LEU A C 1
ATOM 1206 O O . LEU A 1 155 ? -5.809 2.014 17.266 1.00 87.62 155 LEU A O 1
ATOM 1210 N N . ASN A 1 156 ? -6.614 3.357 18.875 1.00 92.38 156 ASN A N 1
ATOM 1211 C CA . ASN A 1 156 ? -7.188 2.287 19.696 1.00 92.38 156 ASN A CA 1
ATOM 1212 C C . ASN A 1 156 ? -8.712 2.178 19.545 1.00 92.38 156 ASN A C 1
ATOM 1214 O O . ASN A 1 156 ? -9.306 1.217 20.033 1.00 92.38 156 ASN A O 1
ATOM 1218 N N . ARG A 1 157 ? -9.365 3.180 18.940 1.00 94.50 157 ARG A N 1
ATOM 1219 C CA . ARG A 1 157 ? -10.817 3.164 18.740 1.00 94.50 157 ARG A CA 1
ATOM 1220 C C . ARG A 1 157 ? -11.190 2.180 17.632 1.00 94.50 157 ARG A C 1
ATOM 1222 O O . ARG A 1 157 ? -10.473 2.056 16.643 1.00 94.50 157 ARG A O 1
ATOM 1229 N N . LYS A 1 158 ? -12.346 1.533 17.785 1.00 96.19 158 LYS A N 1
ATOM 1230 C CA . LYS A 1 158 ? -12.957 0.753 16.706 1.00 96.19 158 LYS A CA 1
ATOM 1231 C C . LYS A 1 158 ? -13.398 1.675 15.573 1.00 96.19 158 LYS A C 1
ATOM 1233 O O . LYS A 1 158 ? -13.744 2.835 15.810 1.00 96.19 158 LYS A O 1
ATOM 1238 N N . VAL A 1 159 ? -13.367 1.140 14.360 1.00 96.75 159 VAL A N 1
ATOM 1239 C CA . VAL A 1 159 ? -13.859 1.818 13.160 1.00 96.75 159 VAL A CA 1
ATOM 1240 C C . VAL A 1 159 ? -15.376 1.922 13.263 1.00 96.75 159 VAL A C 1
ATOM 1242 O O . VAL A 1 159 ? -16.024 0.953 13.666 1.00 96.75 159 VAL A O 1
ATOM 1245 N N . THR A 1 160 ? -15.938 3.083 12.944 1.00 97.88 160 THR A N 1
ATOM 1246 C CA . THR A 1 160 ? -17.390 3.304 12.943 1.00 97.88 160 THR A CA 1
ATOM 1247 C C . THR A 1 160 ? -17.950 3.289 11.521 1.00 97.88 160 THR A C 1
ATOM 1249 O O . THR A 1 160 ? -17.201 3.291 10.544 1.00 97.88 160 THR A O 1
ATOM 1252 N N . GLU A 1 161 ? -19.275 3.241 11.368 1.00 98.12 161 GLU A N 1
ATOM 1253 C CA . GLU A 1 161 ? -19.887 3.273 10.032 1.00 98.12 161 GLU A CA 1
ATOM 1254 C C . GLU A 1 161 ? -19.655 4.615 9.326 1.00 98.12 161 GLU A C 1
ATOM 1256 O O . GLU A 1 161 ? -19.480 4.631 8.107 1.00 98.12 161 GLU A O 1
ATOM 1261 N N . GLU A 1 162 ? -19.554 5.713 10.082 1.00 97.75 162 GLU A N 1
ATOM 1262 C CA . GLU A 1 162 ? -19.219 7.039 9.555 1.00 97.75 162 GLU A CA 1
ATOM 1263 C C . GLU A 1 162 ? -17.793 7.079 8.987 1.00 97.75 162 GLU A C 1
ATOM 1265 O O . GLU A 1 162 ? -17.557 7.696 7.949 1.00 97.75 162 GLU A O 1
ATOM 1270 N N . ASP A 1 163 ? -16.840 6.374 9.613 1.00 96.81 163 ASP A N 1
ATOM 1271 C CA . ASP A 1 163 ? -15.479 6.249 9.079 1.00 96.81 163 ASP A CA 1
ATOM 1272 C C . ASP A 1 163 ? -15.480 5.515 7.723 1.00 96.81 163 ASP A C 1
ATOM 1274 O O . ASP A 1 163 ? -14.749 5.891 6.802 1.00 96.81 163 ASP A O 1
ATOM 1278 N N . ILE A 1 164 ? -16.312 4.472 7.582 1.00 97.00 164 ILE A N 1
ATOM 1279 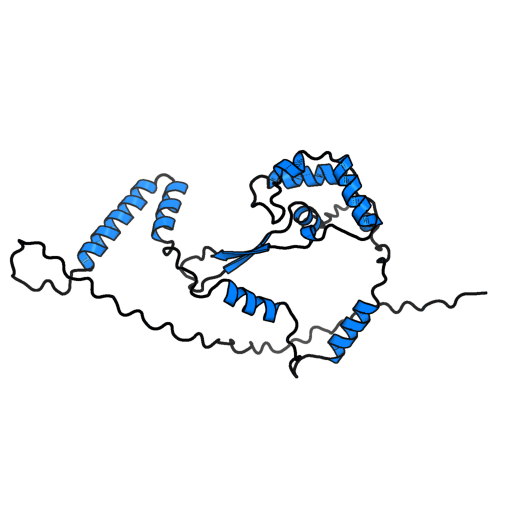C CA . ILE A 1 164 ? -16.462 3.718 6.327 1.00 97.00 164 ILE A CA 1
ATOM 1280 C C . ILE A 1 164 ? -17.134 4.569 5.254 1.00 97.00 164 ILE A C 1
ATOM 1282 O O . ILE A 1 164 ? -16.698 4.551 4.100 1.00 97.00 164 ILE A O 1
ATOM 1286 N N . GLU A 1 165 ? -18.176 5.314 5.614 1.00 97.19 165 GLU A N 1
ATOM 1287 C CA . GLU A 1 165 ? -18.849 6.235 4.701 1.00 97.19 165 GLU A CA 1
ATOM 1288 C C . GLU A 1 165 ? -17.875 7.291 4.174 1.00 97.19 165 GLU A C 1
ATOM 1290 O O . GLU A 1 165 ? -17.728 7.445 2.960 1.00 97.19 165 GLU A O 1
ATOM 1295 N N . TRP A 1 166 ? -17.113 7.921 5.069 1.00 96.38 166 TRP A N 1
ATOM 1296 C CA . TRP A 1 166 ? -16.081 8.885 4.702 1.00 96.38 166 TRP A CA 1
ATOM 1297 C C . TRP A 1 166 ? -15.013 8.277 3.780 1.00 96.38 166 TRP A C 1
ATOM 1299 O O . TRP A 1 166 ? -14.632 8.872 2.766 1.00 96.38 166 TRP A O 1
ATOM 1309 N N . ALA A 1 167 ? -14.553 7.057 4.078 1.00 94.25 167 ALA A N 1
ATOM 1310 C CA . ALA A 1 167 ? -13.588 6.354 3.235 1.00 94.25 167 ALA A CA 1
ATOM 1311 C C . ALA A 1 167 ? -14.163 6.048 1.841 1.00 94.25 167 ALA A C 1
ATOM 1313 O O . ALA A 1 167 ? -13.462 6.180 0.832 1.00 94.25 167 ALA A O 1
ATOM 1314 N N . LYS A 1 168 ? -15.444 5.673 1.757 1.00 94.31 168 LYS A N 1
ATOM 1315 C CA . LYS A 1 168 ? -16.130 5.455 0.480 1.00 94.31 168 LYS A CA 1
ATOM 1316 C C . LYS A 1 168 ? -16.276 6.736 -0.325 1.00 94.31 168 LYS A C 1
ATOM 1318 O O . LYS A 1 168 ? -16.021 6.713 -1.529 1.00 94.31 168 LYS A O 1
ATOM 1323 N N . ASP A 1 169 ? -16.632 7.839 0.318 1.00 95.12 169 ASP A N 1
ATOM 1324 C CA . ASP A 1 169 ? -16.717 9.152 -0.322 1.00 95.12 169 ASP A CA 1
ATOM 1325 C C . ASP A 1 169 ? -15.381 9.545 -0.953 1.00 95.12 169 ASP A C 1
ATOM 1327 O O . ASP A 1 169 ? -15.337 9.962 -2.114 1.00 95.12 169 ASP A O 1
ATOM 1331 N N . HIS A 1 170 ? -14.278 9.319 -0.236 1.00 91.50 170 HIS A N 1
ATOM 1332 C CA . HIS A 1 170 ? -12.936 9.544 -0.764 1.00 91.50 170 HIS A CA 1
ATOM 1333 C C . HIS A 1 170 ? -12.624 8.632 -1.963 1.00 91.50 170 HIS A C 1
ATOM 1335 O O . HIS A 1 170 ? -12.123 9.085 -2.993 1.00 91.50 170 HIS A O 1
ATOM 1341 N N . LEU A 1 171 ? -12.982 7.349 -1.874 1.00 89.44 171 LEU A N 1
ATOM 1342 C CA . LEU A 1 171 ? -12.771 6.376 -2.946 1.00 89.44 171 LEU A CA 1
ATOM 1343 C C . LEU A 1 171 ? -13.583 6.655 -4.217 1.00 89.44 171 LEU A C 1
ATOM 1345 O O . LEU A 1 171 ? -13.141 6.285 -5.309 1.00 89.44 171 LEU A O 1
ATOM 1349 N N . ARG A 1 172 ? -14.738 7.325 -4.124 1.00 90.69 172 ARG A N 1
ATOM 1350 C CA . ARG A 1 172 ? -15.531 7.710 -5.309 1.00 90.69 172 ARG A CA 1
ATOM 1351 C C . ARG A 1 172 ? -14.747 8.610 -6.265 1.00 90.69 172 ARG A C 1
ATOM 1353 O O . ARG A 1 172 ? -14.964 8.537 -7.474 1.00 90.69 172 ARG A O 1
ATOM 1360 N N . LEU A 1 173 ? -13.779 9.380 -5.761 1.00 88.50 173 LEU A N 1
ATOM 1361 C CA . LEU A 1 173 ? -12.878 10.196 -6.585 1.00 88.50 173 LEU A CA 1
ATOM 1362 C C . LEU A 1 173 ? -11.961 9.349 -7.488 1.00 88.50 173 LEU A C 1
ATOM 1364 O O . LEU A 1 173 ? -11.419 9.851 -8.473 1.00 88.50 173 LEU A O 1
ATOM 1368 N N . HIS A 1 174 ? -11.815 8.057 -7.186 1.00 82.88 174 HIS A N 1
ATOM 1369 C CA . HIS A 1 174 ? -10.891 7.133 -7.841 1.00 82.88 174 HIS A CA 1
ATOM 1370 C C . HIS A 1 174 ? -11.593 5.957 -8.537 1.00 82.88 174 HIS A C 1
ATOM 1372 O O . HIS A 1 174 ? -10.945 4.962 -8.864 1.00 82.88 174 HIS A O 1
ATOM 1378 N N . TYR A 1 175 ? -12.896 6.069 -8.824 1.00 80.94 175 TYR A N 1
ATOM 1379 C CA . TYR A 1 175 ? -13.718 4.951 -9.316 1.00 80.94 175 TYR A CA 1
ATOM 1380 C C . TYR A 1 175 ? -13.225 4.298 -10.627 1.00 80.94 175 TYR A C 1
ATOM 1382 O O . TYR A 1 175 ? -13.518 3.132 -10.873 1.00 80.94 175 TYR A O 1
ATOM 1390 N N . ASN A 1 176 ? -12.450 5.028 -11.441 1.00 81.94 176 ASN A N 1
ATOM 1391 C CA . ASN A 1 176 ? -11.893 4.581 -12.729 1.00 81.94 176 ASN A CA 1
ATOM 1392 C C . ASN A 1 176 ? -10.423 4.136 -12.668 1.00 81.94 176 ASN A C 1
ATOM 1394 O O . ASN A 1 176 ? -9.743 4.077 -13.695 1.00 81.94 176 ASN A O 1
ATOM 1398 N N . THR A 1 177 ? -9.886 3.892 -11.478 1.00 82.62 177 THR A N 1
ATOM 1399 C CA . THR A 1 177 ? -8.501 3.430 -11.340 1.00 82.62 177 THR A CA 1
ATOM 1400 C C . THR A 1 177 ? -8.362 1.936 -11.650 1.00 82.62 177 THR A C 1
ATOM 1402 O O . THR A 1 177 ? -9.344 1.201 -11.762 1.00 82.62 177 THR A O 1
ATOM 1405 N N . ALA A 1 178 ? -7.118 1.503 -11.876 1.00 78.38 178 ALA A N 1
ATOM 1406 C CA . ALA A 1 178 ? -6.804 0.130 -12.246 1.00 78.38 178 ALA A CA 1
ATOM 1407 C C . ALA A 1 178 ? -7.250 -0.868 -11.166 1.00 78.38 178 ALA A C 1
ATOM 1409 O O . ALA A 1 178 ? -7.159 -0.593 -9.971 1.00 78.38 178 ALA A O 1
ATOM 1410 N N . ILE A 1 179 ? -7.703 -2.037 -11.614 1.00 82.25 179 ILE A N 1
ATOM 1411 C CA . ILE A 1 179 ? -8.192 -3.108 -10.747 1.00 82.25 179 ILE A CA 1
ATOM 1412 C C . ILE A 1 179 ? -7.014 -3.738 -9.994 1.00 82.25 179 ILE A C 1
ATOM 1414 O O . ILE A 1 179 ? -5.944 -3.957 -10.571 1.00 82.25 179 ILE A O 1
ATOM 1418 N N . GLY A 1 180 ? -7.227 -4.029 -8.711 1.00 76.50 180 GLY A N 1
ATOM 1419 C CA . GLY A 1 180 ? -6.286 -4.771 -7.883 1.00 76.50 180 GLY A CA 1
ATOM 1420 C C . GLY A 1 180 ? -6.176 -6.251 -8.271 1.00 76.50 180 GLY A C 1
ATOM 1421 O O . GLY A 1 180 ? -6.832 -6.750 -9.188 1.00 76.50 180 GLY A O 1
ATOM 1422 N N . LEU A 1 181 ? -5.322 -6.980 -7.548 1.00 78.81 181 LEU A N 1
ATOM 1423 C CA . LEU A 1 181 ? -5.108 -8.421 -7.745 1.00 78.81 181 LEU A CA 1
ATOM 1424 C C . LEU A 1 181 ? -6.362 -9.260 -7.441 1.00 78.81 181 LEU A C 1
ATOM 1426 O O . LEU A 1 181 ? -6.568 -10.311 -8.044 1.00 78.81 181 LEU A O 1
ATOM 1430 N N . ASP A 1 182 ? -7.190 -8.771 -6.522 1.00 80.69 182 ASP A N 1
ATOM 1431 C CA . ASP A 1 182 ? -8.488 -9.326 -6.135 1.00 80.69 182 ASP A CA 1
ATOM 1432 C C . ASP A 1 182 ? -9.521 -9.290 -7.268 1.00 80.69 182 ASP A C 1
ATOM 1434 O O . ASP A 1 182 ? -10.540 -9.969 -7.183 1.00 80.69 182 ASP A O 1
ATOM 1438 N N . ARG A 1 183 ? -9.241 -8.539 -8.340 1.00 83.56 183 ARG A N 1
ATOM 1439 C CA . ARG A 1 183 ? -10.150 -8.304 -9.466 1.00 83.56 183 ARG A CA 1
ATOM 1440 C C . ARG A 1 183 ? -11.461 -7.625 -9.062 1.00 83.56 183 ARG A C 1
ATOM 1442 O O . ARG A 1 183 ? -12.403 -7.650 -9.846 1.00 83.56 183 ARG A O 1
ATOM 1449 N N . VAL A 1 184 ? -11.500 -7.001 -7.884 1.00 83.31 184 VAL A N 1
ATOM 1450 C CA . VAL A 1 184 ? -12.680 -6.298 -7.379 1.00 83.31 184 VAL A CA 1
ATOM 1451 C C . VAL A 1 184 ? -12.581 -4.827 -7.758 1.00 83.31 184 VAL A C 1
ATOM 1453 O O . VAL A 1 184 ? -11.593 -4.143 -7.469 1.00 83.31 184 VAL A O 1
ATOM 1456 N N . HIS A 1 185 ? -13.608 -4.320 -8.426 1.00 84.94 185 HIS A N 1
ATOM 1457 C CA . HIS A 1 185 ? -13.689 -2.910 -8.774 1.00 84.94 185 HIS A CA 1
ATOM 1458 C C . HIS A 1 185 ? -14.067 -2.060 -7.557 1.00 84.94 185 HIS A C 1
ATOM 1460 O O . HIS A 1 185 ? -14.863 -2.463 -6.710 1.00 84.94 185 HIS A O 1
ATOM 1466 N N . TYR A 1 186 ? -13.609 -0.801 -7.526 1.00 87.12 186 TYR A N 1
ATOM 1467 C CA . TYR A 1 186 ? -14.092 0.171 -6.537 1.00 87.12 186 TYR A CA 1
ATOM 1468 C C . TYR A 1 186 ? -15.619 0.290 -6.535 1.00 87.12 186 TYR A C 1
ATOM 1470 O O . TYR A 1 186 ? -16.199 0.492 -5.476 1.00 87.12 186 TYR A O 1
ATOM 1478 N N . ARG A 1 187 ? -16.269 0.100 -7.692 1.00 88.38 187 ARG A N 1
ATOM 1479 C CA . ARG A 1 187 ? -17.731 0.063 -7.818 1.00 88.38 187 ARG A CA 1
ATOM 1480 C C . ARG A 1 187 ? -18.367 -1.034 -6.965 1.00 88.38 187 ARG A C 1
ATOM 1482 O O . ARG A 1 187 ? -19.293 -0.741 -6.224 1.00 88.38 187 ARG A O 1
ATOM 1489 N N . GLU A 1 188 ? -17.845 -2.253 -7.034 1.00 89.50 188 GLU A N 1
ATOM 1490 C CA . GLU A 1 188 ? -18.368 -3.397 -6.278 1.00 89.50 188 GLU A CA 1
ATOM 1491 C C . GLU A 1 188 ? -18.183 -3.169 -4.772 1.00 89.50 188 GLU A C 1
ATOM 1493 O O . GLU A 1 188 ? -19.090 -3.413 -3.985 1.00 89.50 188 GLU A O 1
ATOM 1498 N N . ASN A 1 189 ? -17.059 -2.568 -4.363 1.00 88.81 189 ASN A N 1
ATOM 1499 C CA . ASN A 1 189 ? -16.840 -2.184 -2.964 1.00 88.81 189 ASN A CA 1
ATOM 1500 C C . ASN A 1 189 ? -17.815 -1.103 -2.467 1.00 88.81 189 ASN A C 1
ATOM 1502 O O . ASN A 1 189 ? -18.116 -1.054 -1.273 1.00 88.81 189 ASN A O 1
ATOM 1506 N N . MET A 1 190 ? -18.313 -0.230 -3.351 1.00 92.56 190 MET A N 1
ATOM 1507 C CA . MET A 1 190 ? -19.328 0.762 -2.976 1.00 92.56 190 MET A CA 1
ATOM 1508 C C . MET A 1 190 ? -20.682 0.118 -2.678 1.00 92.56 190 MET A C 1
ATOM 1510 O O . MET A 1 190 ? -21.408 0.654 -1.841 1.00 92.56 190 MET A O 1
ATOM 1514 N N . GLU A 1 191 ? -20.994 -1.010 -3.324 1.00 94.94 191 GLU A N 1
ATOM 1515 C CA . GLU A 1 191 ? -22.274 -1.722 -3.202 1.00 94.94 191 GLU A CA 1
ATOM 1516 C C . GLU A 1 191 ? -22.398 -2.504 -1.884 1.00 94.94 191 GLU A C 1
ATOM 1518 O O . GLU A 1 191 ? -23.508 -2.732 -1.411 1.00 94.94 191 GLU A O 1
ATOM 1523 N N . ILE A 1 192 ? -21.279 -2.871 -1.249 1.00 95.19 192 ILE A N 1
ATOM 1524 C CA . ILE A 1 192 ? -21.281 -3.571 0.045 1.00 95.19 192 ILE A CA 1
ATOM 1525 C C . ILE A 1 192 ? -21.788 -2.631 1.144 1.00 95.19 192 ILE A C 1
ATOM 1527 O O . ILE A 1 192 ? -21.305 -1.512 1.247 1.00 95.19 192 ILE A O 1
ATOM 1531 N N . GLU A 1 193 ? -22.701 -3.052 2.016 1.00 97.94 193 GLU A N 1
ATOM 1532 C CA . GLU A 1 193 ? -23.200 -2.194 3.103 1.00 97.94 193 GLU A CA 1
ATOM 1533 C C . GLU A 1 193 ? -22.090 -1.736 4.074 1.00 97.94 193 GLU A C 1
ATOM 1535 O O . GLU A 1 193 ? -21.173 -2.494 4.406 1.00 97.94 193 GLU A O 1
ATOM 1540 N N . ASN A 1 194 ? -22.173 -0.490 4.566 1.00 97.62 194 ASN A N 1
ATOM 1541 C CA . ASN A 1 194 ? -21.159 0.084 5.467 1.00 97.62 194 ASN A CA 1
ATOM 1542 C C . ASN A 1 194 ? -21.038 -0.707 6.779 1.00 97.62 194 ASN A C 1
ATOM 1544 O O . ASN A 1 194 ? -19.925 -0.927 7.258 1.00 97.62 194 ASN A O 1
ATOM 1548 N N . SER A 1 195 ? -22.162 -1.194 7.308 1.00 97.88 195 SER A N 1
ATOM 1549 C CA . SER A 1 195 ? -22.240 -2.032 8.511 1.00 97.88 195 SER A CA 1
ATOM 1550 C C . SER A 1 195 ? -21.450 -3.340 8.364 1.00 97.88 195 SER A C 1
ATOM 1552 O O . SER A 1 195 ? -20.716 -3.741 9.271 1.00 97.88 195 SER A O 1
ATOM 1554 N N . VAL A 1 196 ? -21.524 -3.980 7.192 1.00 97.25 196 VAL A N 1
ATOM 1555 C CA . VAL A 1 196 ? -20.801 -5.222 6.876 1.00 97.25 196 VAL A CA 1
ATOM 1556 C C . VAL A 1 196 ? -19.294 -4.975 6.840 1.00 97.25 196 VAL A C 1
ATOM 1558 O O . VAL A 1 196 ? -18.530 -5.744 7.425 1.00 97.25 196 VAL A O 1
ATOM 1561 N N . LEU A 1 197 ? -18.860 -3.884 6.206 1.00 95.12 197 LEU A N 1
ATOM 1562 C CA . LEU A 1 197 ? -17.441 -3.519 6.136 1.00 95.12 197 LEU A CA 1
ATOM 1563 C C . LEU A 1 197 ? -16.876 -3.113 7.495 1.00 95.12 197 LEU A C 1
ATOM 1565 O O . LEU A 1 197 ? -15.789 -3.552 7.866 1.00 95.12 197 LEU A O 1
ATOM 1569 N N . CYS A 1 198 ? -17.636 -2.323 8.250 1.00 96.62 198 CYS A N 1
ATOM 1570 C CA . CYS A 1 198 ? -17.308 -1.927 9.613 1.00 96.62 198 CYS A CA 1
ATOM 1571 C C . CYS A 1 198 ? -17.113 -3.162 10.504 1.00 96.62 198 CYS A C 1
ATOM 1573 O O . CYS A 1 198 ? -16.094 -3.290 11.188 1.00 96.62 198 CYS A O 1
ATOM 1575 N N . LYS A 1 199 ? -18.044 -4.124 10.435 1.00 97.25 199 LYS A N 1
ATOM 1576 C CA . LYS A 1 199 ? -17.945 -5.391 11.166 1.00 97.25 199 LYS A CA 1
ATOM 1577 C C . LYS A 1 199 ? -16.703 -6.186 10.765 1.00 97.25 199 LYS A C 1
ATOM 1579 O O . LYS A 1 199 ? -15.964 -6.611 11.648 1.00 97.25 199 LYS A O 1
ATOM 1584 N N . LEU A 1 200 ? -16.456 -6.351 9.463 1.00 95.38 200 LEU A N 1
ATOM 1585 C CA . LEU A 1 200 ? -15.299 -7.088 8.952 1.00 95.38 200 LEU A CA 1
ATOM 1586 C C . LEU A 1 200 ? -13.974 -6.480 9.435 1.00 95.38 200 LEU A C 1
ATOM 1588 O O . LEU A 1 200 ? -13.104 -7.204 9.915 1.00 95.38 200 LEU A O 1
ATOM 1592 N N . ILE A 1 201 ? -13.819 -5.158 9.326 1.00 94.81 201 ILE A N 1
ATOM 1593 C CA . ILE A 1 201 ? -12.585 -4.464 9.721 1.00 94.81 201 ILE A CA 1
ATOM 1594 C C . ILE A 1 201 ? -12.373 -4.557 11.231 1.00 94.81 201 ILE A C 1
ATOM 1596 O O . ILE A 1 201 ? -11.270 -4.871 11.674 1.00 94.81 201 ILE A O 1
ATOM 1600 N N . ASN A 1 202 ? -13.418 -4.341 12.028 1.00 96.00 202 ASN A N 1
ATOM 1601 C CA . ASN A 1 202 ? -13.312 -4.465 13.479 1.00 96.00 202 ASN A CA 1
ATOM 1602 C C . ASN A 1 202 ? -13.007 -5.904 13.916 1.00 96.00 202 ASN A C 1
ATOM 1604 O O . ASN A 1 202 ? -12.234 -6.095 14.848 1.00 96.00 202 ASN A O 1
ATOM 1608 N N . GLU A 1 203 ? -13.539 -6.911 13.220 1.00 96.19 203 GLU A N 1
ATOM 1609 C CA . GLU A 1 203 ? -13.204 -8.315 13.467 1.00 96.19 203 GLU A CA 1
ATOM 1610 C C . GLU A 1 203 ? -11.738 -8.630 13.126 1.00 96.19 203 GLU A C 1
ATOM 1612 O O . GLU A 1 203 ? -11.081 -9.356 13.872 1.00 96.19 203 GLU A O 1
ATOM 1617 N N . CYS A 1 204 ? -11.198 -8.038 12.056 1.00 93.94 204 CYS A N 1
ATOM 1618 C CA . CYS A 1 204 ? -9.771 -8.118 11.725 1.00 93.94 204 CYS A CA 1
ATOM 1619 C C . CYS A 1 204 ? -8.901 -7.495 12.834 1.00 93.94 204 CYS A C 1
ATOM 1621 O O . CYS A 1 204 ? -7.927 -8.100 13.285 1.00 93.94 204 CYS A O 1
ATOM 1623 N N . VAL A 1 205 ? -9.288 -6.316 13.334 1.00 92.12 205 VAL A N 1
ATOM 1624 C CA . VAL A 1 205 ? -8.595 -5.635 14.442 1.00 92.12 205 VAL A CA 1
ATOM 1625 C C . VAL A 1 205 ? -8.654 -6.465 15.727 1.00 92.12 205 VAL A C 1
ATOM 1627 O O . VAL A 1 205 ? -7.622 -6.682 16.357 1.00 92.12 205 VAL A O 1
ATOM 1630 N N . ASP A 1 206 ? -9.829 -6.982 16.093 1.00 92.69 206 ASP A N 1
ATOM 1631 C CA . ASP A 1 206 ? -10.014 -7.787 17.307 1.00 92.69 206 ASP A CA 1
ATOM 1632 C C . ASP A 1 206 ? -9.190 -9.089 17.265 1.00 92.69 206 ASP A C 1
ATOM 1634 O O . ASP A 1 206 ? -8.678 -9.542 18.292 1.00 92.69 206 ASP A O 1
ATOM 1638 N N . ARG A 1 207 ? -9.032 -9.688 16.077 1.00 92.38 207 ARG A N 1
ATOM 1639 C CA . ARG A 1 207 ? -8.250 -10.919 15.871 1.00 92.38 207 ARG A CA 1
ATOM 1640 C C . ARG A 1 207 ? -6.755 -10.674 15.655 1.00 92.38 207 ARG A C 1
ATOM 1642 O O . ARG A 1 207 ? -5.997 -11.640 15.671 1.00 92.38 207 ARG A O 1
ATOM 1649 N N . ASN A 1 208 ? -6.325 -9.421 15.486 1.00 88.75 208 ASN A N 1
ATOM 1650 C CA . ASN A 1 208 ? -4.988 -9.062 14.993 1.00 88.75 208 ASN A CA 1
ATOM 1651 C C . ASN A 1 208 ? -4.619 -9.818 13.703 1.00 88.75 208 ASN A C 1
ATOM 1653 O O . ASN A 1 208 ? -3.482 -10.260 13.538 1.00 88.75 208 ASN A O 1
ATOM 1657 N N . ASP A 1 209 ? -5.593 -9.986 12.810 1.00 90.50 209 ASP A N 1
ATOM 1658 C CA . ASP A 1 209 ? -5.450 -10.749 11.571 1.00 90.50 209 ASP A CA 1
ATOM 1659 C C . ASP A 1 209 ? -6.116 -10.001 10.414 1.00 90.50 209 ASP A C 1
ATOM 1661 O O . ASP A 1 209 ? -7.022 -9.196 10.622 1.00 90.50 209 ASP A O 1
ATOM 1665 N N . ALA A 1 210 ? -5.672 -10.246 9.188 1.00 88.06 210 ALA A N 1
ATOM 1666 C CA . ALA A 1 210 ? -6.304 -9.697 7.999 1.00 88.06 210 ALA A CA 1
ATOM 1667 C C . ALA A 1 210 ? -6.132 -10.646 6.807 1.00 88.06 210 ALA A C 1
ATOM 1669 O O . ALA A 1 210 ? -5.126 -11.353 6.712 1.00 88.06 210 ALA A O 1
ATOM 1670 N N . PRO A 1 211 ? -7.079 -10.645 5.850 1.00 84.19 211 PRO A N 1
ATOM 1671 C CA . PRO A 1 211 ? -6.977 -11.473 4.657 1.00 84.19 211 PRO A CA 1
ATOM 1672 C C . PRO A 1 211 ? -5.628 -11.293 3.951 1.00 84.19 211 PRO A C 1
ATOM 1674 O O . PRO A 1 211 ? -5.267 -10.185 3.559 1.00 84.19 211 PRO A O 1
ATOM 1677 N N . THR A 1 212 ? -4.895 -12.388 3.723 1.00 77.94 212 THR A N 1
ATOM 1678 C CA . THR A 1 212 ? -3.540 -12.366 3.133 1.00 77.94 212 THR A CA 1
ATOM 1679 C C . THR A 1 212 ? -3.478 -11.612 1.804 1.00 77.94 212 THR A C 1
ATOM 1681 O O . THR A 1 212 ? -2.492 -10.939 1.493 1.00 77.94 212 THR A O 1
ATOM 1684 N N . VAL A 1 213 ? -4.562 -11.676 1.027 1.00 78.00 213 VAL A N 1
ATOM 1685 C CA . VAL A 1 213 ? -4.678 -10.961 -0.245 1.00 78.00 213 VAL A CA 1
ATOM 1686 C C . VAL A 1 213 ? -4.511 -9.446 -0.064 1.00 78.00 213 VAL A C 1
ATOM 1688 O O . VAL A 1 213 ? -3.892 -8.818 -0.916 1.00 78.00 213 VAL A O 1
ATOM 1691 N N . TRP A 1 214 ? -4.932 -8.863 1.068 1.00 77.81 214 TRP A N 1
ATOM 1692 C CA . TRP A 1 214 ? -4.789 -7.427 1.361 1.00 77.81 214 TRP A CA 1
ATOM 1693 C C . TRP A 1 214 ? -3.331 -6.976 1.481 1.00 77.81 214 TRP A C 1
ATOM 1695 O O . TRP A 1 214 ? -3.020 -5.824 1.182 1.00 77.81 214 TRP A O 1
ATOM 1705 N N . PHE A 1 215 ? -2.426 -7.873 1.872 1.00 74.44 215 PHE A N 1
ATOM 1706 C CA . PHE A 1 215 ? -0.993 -7.581 1.964 1.00 74.44 215 PHE A CA 1
ATOM 1707 C C . PHE A 1 215 ? -0.249 -7.814 0.648 1.00 74.44 215 PHE A C 1
ATOM 1709 O O . PHE A 1 215 ? 0.919 -7.440 0.512 1.00 74.44 215 PHE A O 1
ATOM 1716 N N . THR A 1 216 ? -0.912 -8.397 -0.351 1.00 76.06 216 THR A N 1
ATOM 1717 C CA . THR A 1 216 ? -0.278 -8.694 -1.632 1.00 76.06 216 THR A CA 1
ATOM 1718 C C . THR A 1 216 ? -0.276 -7.441 -2.505 1.00 76.06 216 THR A C 1
ATOM 1720 O O . THR A 1 216 ? -1.322 -6.918 -2.883 1.00 76.06 216 THR A O 1
ATOM 1723 N N . THR A 1 217 ? 0.920 -6.940 -2.827 1.00 72.94 217 THR A N 1
ATOM 1724 C CA . THR A 1 217 ? 1.103 -5.812 -3.752 1.00 72.94 217 THR A CA 1
ATOM 1725 C C . THR A 1 217 ? 1.607 -6.338 -5.091 1.00 72.94 217 THR A C 1
ATOM 1727 O O . THR A 1 217 ? 2.693 -6.912 -5.157 1.00 72.94 217 THR A O 1
ATOM 1730 N N . LEU A 1 218 ? 0.858 -6.109 -6.169 1.00 71.19 218 LEU A N 1
ATOM 1731 C CA . LEU A 1 218 ? 1.340 -6.363 -7.521 1.00 71.19 218 LEU A CA 1
ATOM 1732 C C . LEU A 1 218 ? 2.226 -5.193 -7.951 1.00 71.19 218 LEU A C 1
ATOM 1734 O O . LEU A 1 218 ? 1.761 -4.064 -8.099 1.00 71.19 218 LEU A O 1
ATOM 1738 N N . ILE A 1 219 ? 3.517 -5.460 -8.130 1.00 72.44 219 ILE A N 1
ATOM 1739 C CA . ILE A 1 219 ? 4.460 -4.468 -8.641 1.00 72.44 219 ILE A CA 1
ATOM 1740 C C . ILE A 1 219 ? 4.383 -4.504 -10.165 1.00 72.44 219 ILE A C 1
ATOM 1742 O O . ILE A 1 219 ? 4.891 -5.424 -10.804 1.00 72.44 219 ILE A O 1
ATOM 1746 N N . ALA A 1 220 ? 3.742 -3.495 -10.747 1.00 70.75 220 ALA A N 1
ATOM 1747 C CA . ALA A 1 220 ? 3.712 -3.295 -12.187 1.00 70.75 220 ALA A CA 1
ATOM 1748 C C . ALA A 1 220 ? 4.768 -2.259 -12.592 1.00 70.75 220 ALA A C 1
ATOM 1750 O O . ALA A 1 220 ? 4.849 -1.164 -12.031 1.00 70.75 220 ALA A O 1
ATOM 1751 N N . ALA A 1 221 ? 5.586 -2.611 -13.580 1.00 69.12 221 ALA A N 1
ATOM 1752 C CA . ALA A 1 221 ? 6.568 -1.725 -14.183 1.00 69.12 221 ALA A CA 1
ATOM 1753 C C . ALA A 1 221 ? 5.961 -1.051 -15.420 1.00 69.12 221 ALA A C 1
ATOM 1755 O O . ALA A 1 221 ? 5.652 -1.721 -16.403 1.00 69.12 221 ALA A O 1
ATOM 1756 N N . PHE A 1 222 ? 5.825 0.275 -15.388 1.00 63.47 222 PHE A N 1
ATOM 1757 C CA . PHE A 1 222 ? 5.362 1.067 -16.526 1.00 63.47 222 PHE A CA 1
ATOM 1758 C C . PHE A 1 222 ? 6.482 1.973 -17.044 1.00 63.47 222 PHE A C 1
ATOM 1760 O O . PHE A 1 222 ? 7.200 2.583 -16.245 1.00 63.47 222 PHE A O 1
ATOM 1767 N N . PRO A 1 223 ? 6.646 2.119 -18.368 1.00 59.81 223 PRO A N 1
ATOM 1768 C CA . PRO A 1 223 ? 7.585 3.091 -18.909 1.00 59.81 223 PRO A CA 1
ATOM 1769 C C . PRO A 1 223 ? 7.127 4.505 -18.527 1.00 59.81 223 PRO A C 1
ATOM 1771 O O . PRO A 1 223 ? 5.994 4.899 -18.813 1.00 59.81 223 PRO A O 1
ATOM 1774 N N . ARG A 1 224 ? 7.993 5.292 -17.871 1.00 55.94 224 ARG A N 1
ATOM 1775 C CA . ARG A 1 224 ? 7.709 6.717 -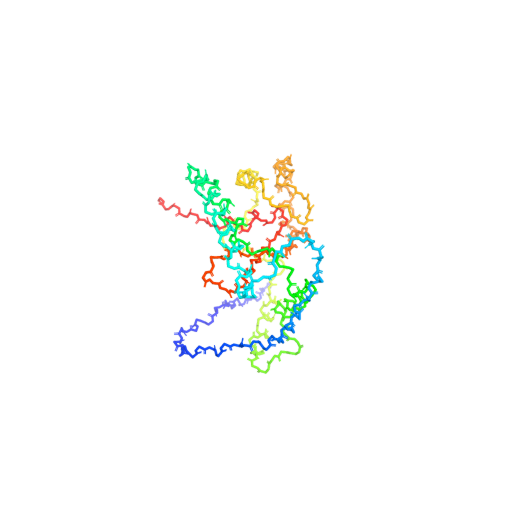17.664 1.00 55.94 224 ARG A CA 1
ATOM 1776 C C . ARG A 1 224 ? 7.837 7.447 -18.989 1.00 55.94 224 ARG A C 1
ATOM 1778 O O . ARG A 1 224 ? 8.793 7.250 -19.736 1.00 55.94 224 ARG A O 1
ATOM 1785 N N . LYS A 1 225 ? 6.914 8.375 -19.213 1.00 56.00 225 LYS A N 1
ATOM 1786 C CA . LYS A 1 225 ? 7.013 9.370 -20.273 1.00 56.00 225 LYS A CA 1
ATOM 1787 C C . LYS A 1 225 ? 8.107 10.372 -19.897 1.00 56.00 225 LYS A C 1
ATOM 1789 O O . LYS A 1 225 ? 7.876 11.263 -19.083 1.00 56.00 225 LYS A O 1
ATOM 1794 N N . THR A 1 226 ? 9.322 10.186 -20.404 1.00 51.69 226 THR A N 1
ATOM 1795 C CA . THR A 1 226 ? 10.411 11.151 -20.211 1.00 51.69 226 THR A CA 1
ATOM 1796 C C . THR A 1 226 ? 10.361 12.223 -21.297 1.00 51.69 226 THR A C 1
ATOM 1798 O O . THR A 1 226 ? 10.112 11.938 -22.466 1.00 51.69 226 THR A O 1
ATOM 1801 N N . ASN A 1 227 ? 10.628 13.477 -20.921 1.00 50.00 227 ASN A N 1
ATOM 1802 C CA . ASN A 1 227 ? 10.958 14.505 -21.904 1.00 50.00 227 ASN A CA 1
ATOM 1803 C C . ASN A 1 227 ? 12.280 14.110 -22.589 1.00 50.00 227 ASN A C 1
ATOM 1805 O O . ASN A 1 227 ? 13.217 13.655 -21.928 1.00 50.00 227 ASN A O 1
ATOM 1809 N N . LEU A 1 228 ? 12.348 14.287 -23.912 1.00 50.66 228 LEU A N 1
ATOM 1810 C CA . LEU A 1 228 ? 13.407 13.806 -24.820 1.00 50.66 228 LEU A CA 1
ATOM 1811 C C . LEU A 1 228 ? 14.858 14.150 -24.411 1.00 50.66 228 LEU A C 1
ATOM 1813 O O . LEU A 1 228 ? 15.795 13.536 -24.925 1.00 50.66 228 LEU A O 1
ATOM 1817 N N . SER A 1 229 ? 15.068 15.095 -23.490 1.00 50.53 229 SER A N 1
ATOM 1818 C CA . SER A 1 229 ? 16.386 15.483 -22.975 1.00 50.53 229 SER A CA 1
ATOM 1819 C C . SER A 1 229 ? 16.970 14.520 -21.927 1.00 50.53 229 SER A C 1
ATOM 1821 O O . SER A 1 229 ? 18.182 14.527 -21.720 1.00 50.53 229 SER A O 1
ATOM 1823 N N . GLN A 1 230 ? 16.171 13.641 -21.307 1.00 49.47 230 GLN A N 1
ATOM 1824 C CA . GLN A 1 230 ? 16.649 12.626 -20.355 1.00 49.47 230 GLN A CA 1
ATOM 1825 C C . GLN A 1 230 ? 16.583 11.219 -20.968 1.00 49.47 230 GLN A C 1
ATOM 1827 O O . GLN A 1 230 ? 15.646 10.447 -20.771 1.00 49.47 230 GLN A O 1
ATOM 1832 N N . ARG A 1 231 ? 17.627 10.874 -21.731 1.00 46.12 231 ARG A N 1
ATOM 1833 C CA . ARG A 1 231 ? 17.824 9.568 -22.390 1.00 46.12 231 ARG A CA 1
ATOM 1834 C C . ARG A 1 231 ? 18.266 8.450 -21.435 1.00 46.12 231 ARG A C 1
ATOM 1836 O O . ARG A 1 231 ? 19.278 7.791 -21.669 1.00 46.12 231 ARG A O 1
ATOM 1843 N N . ARG A 1 232 ? 17.507 8.191 -20.374 1.00 46.16 232 ARG A N 1
ATOM 1844 C CA . ARG A 1 232 ? 17.589 6.913 -19.649 1.00 46.16 232 ARG A CA 1
ATOM 1845 C C . ARG A 1 232 ? 16.172 6.447 -19.360 1.00 46.16 232 ARG A C 1
ATOM 1847 O O . ARG A 1 232 ? 15.409 7.191 -18.756 1.00 46.16 232 ARG A O 1
ATOM 1854 N N . GLY A 1 233 ? 15.826 5.259 -19.862 1.00 48.97 233 GLY A N 1
ATOM 1855 C CA . GLY A 1 233 ? 14.500 4.653 -19.750 1.00 48.97 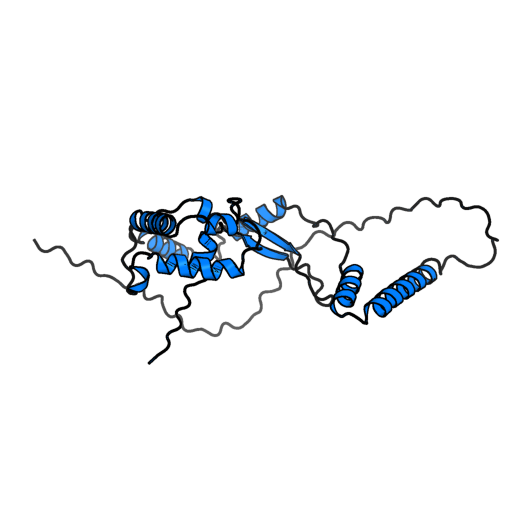233 GLY A CA 1
ATOM 1856 C C . GLY A 1 233 ? 14.101 4.482 -18.291 1.00 48.97 233 GLY A C 1
ATOM 1857 O O . GLY A 1 233 ? 14.420 3.476 -17.666 1.00 48.97 233 GLY A O 1
ATOM 1858 N N . ALA A 1 234 ? 13.451 5.500 -17.739 1.00 51.78 234 ALA A N 1
ATOM 1859 C CA . ALA A 1 234 ? 12.969 5.477 -16.376 1.00 51.78 234 ALA A CA 1
ATOM 1860 C C . ALA A 1 234 ? 11.713 4.604 -16.328 1.00 51.78 234 ALA A C 1
ATOM 1862 O O . ALA A 1 234 ? 10.728 4.872 -17.015 1.00 51.78 234 ALA A O 1
ATOM 1863 N N . ILE A 1 235 ? 11.751 3.554 -15.518 1.00 51.16 235 ILE A N 1
ATOM 1864 C CA . ILE A 1 235 ? 10.593 2.712 -15.230 1.00 51.16 235 ILE A CA 1
ATOM 1865 C C . ILE A 1 235 ? 9.930 3.273 -13.970 1.00 51.16 235 ILE A C 1
ATOM 1867 O O . ILE A 1 235 ? 10.593 3.492 -12.956 1.00 51.16 235 ILE A O 1
ATOM 1871 N N . ALA A 1 236 ? 8.628 3.544 -14.036 1.00 53.12 236 ALA A N 1
ATOM 1872 C CA . ALA A 1 236 ? 7.809 3.744 -12.852 1.00 53.12 236 ALA A CA 1
ATOM 1873 C C . ALA A 1 236 ? 7.410 2.369 -12.327 1.00 53.12 236 ALA A C 1
ATOM 1875 O O . ALA A 1 236 ? 6.811 1.583 -13.056 1.00 53.12 236 ALA A O 1
ATOM 1876 N N . LEU A 1 237 ? 7.717 2.099 -11.065 1.00 49.19 237 LEU A N 1
ATOM 1877 C CA . LEU A 1 237 ? 7.113 0.986 -10.349 1.00 49.19 237 LEU A CA 1
ATOM 1878 C C . LEU A 1 237 ? 5.835 1.504 -9.695 1.00 49.19 237 LEU A C 1
ATOM 1880 O O . LEU A 1 237 ? 5.882 2.484 -8.948 1.00 49.19 237 LEU A O 1
ATOM 1884 N N . LEU A 1 238 ? 4.707 0.875 -10.005 1.00 57.88 238 LEU A N 1
ATOM 1885 C CA . LEU A 1 238 ? 3.435 1.115 -9.339 1.00 57.88 238 LEU A CA 1
ATOM 1886 C C . LEU A 1 238 ? 3.088 -0.130 -8.524 1.00 57.88 238 LEU A C 1
ATOM 1888 O O . LEU A 1 238 ? 3.009 -1.227 -9.074 1.00 57.88 238 LEU A O 1
ATOM 1892 N N . GLY A 1 239 ? 2.898 0.040 -7.218 1.00 58.47 239 GLY A N 1
ATOM 1893 C CA . GLY A 1 239 ? 2.355 -1.008 -6.363 1.00 58.47 239 GLY A CA 1
ATOM 1894 C C . GLY A 1 239 ? 0.834 -0.963 -6.400 1.00 58.47 239 GLY A C 1
ATOM 1895 O O . GLY A 1 239 ? 0.239 -0.051 -5.833 1.00 58.47 239 GLY A O 1
ATOM 1896 N N . LEU A 1 240 ? 0.207 -1.929 -7.064 1.00 54.59 240 LEU A N 1
ATOM 1897 C CA . LEU A 1 240 ? -1.238 -2.122 -7.021 1.00 54.59 240 LEU A CA 1
ATOM 1898 C C . LEU A 1 240 ? -1.559 -3.046 -5.851 1.00 54.59 240 LEU A C 1
ATOM 1900 O O . LEU A 1 240 ? -1.209 -4.225 -5.868 1.00 54.59 240 LEU A O 1
ATOM 1904 N N . ARG A 1 241 ? -2.203 -2.508 -4.821 1.00 58.00 241 ARG A N 1
ATOM 1905 C CA . ARG A 1 241 ? -2.765 -3.318 -3.740 1.00 58.00 241 ARG A CA 1
ATOM 1906 C C . ARG A 1 241 ? -4.254 -3.541 -3.960 1.00 58.00 241 ARG A C 1
ATOM 1908 O O . ARG A 1 241 ? -4.877 -2.854 -4.769 1.00 58.00 241 ARG A O 1
ATOM 1915 N N . VAL A 1 242 ? -4.804 -4.502 -3.226 1.00 59.66 242 VAL A N 1
ATOM 1916 C CA . VAL A 1 242 ? -6.251 -4.726 -3.114 1.00 59.66 242 VAL A CA 1
ATOM 1917 C C . VAL A 1 242 ? -6.934 -3.402 -2.780 1.00 59.66 242 VAL A C 1
ATOM 1919 O O . VAL A 1 242 ? -6.440 -2.629 -1.952 1.00 59.66 242 VAL A O 1
ATOM 1922 N N . ALA A 1 243 ? -8.074 -3.144 -3.419 1.00 56.59 243 ALA A N 1
ATOM 1923 C CA . ALA A 1 243 ? -8.811 -1.890 -3.288 1.00 56.59 243 ALA A CA 1
ATOM 1924 C C . ALA A 1 243 ? -9.105 -1.514 -1.818 1.00 56.59 243 ALA A C 1
ATOM 1926 O O . ALA A 1 243 ? -9.090 -0.330 -1.484 1.00 56.59 243 ALA A O 1
ATOM 1927 N N . PHE A 1 244 ? -9.265 -2.509 -0.935 1.00 51.00 244 PHE A N 1
ATOM 1928 C CA . PHE A 1 244 ? -9.429 -2.328 0.512 1.00 51.00 244 PHE A CA 1
ATOM 1929 C C . PHE A 1 244 ? -8.195 -1.763 1.231 1.00 51.00 244 PHE A C 1
ATOM 1931 O O . PHE A 1 244 ? -8.335 -0.929 2.122 1.00 51.00 244 PHE A O 1
ATOM 1938 N N . SER A 1 245 ? -6.978 -2.176 0.862 1.00 49.06 245 SER A N 1
ATOM 1939 C CA . SER A 1 245 ? -5.774 -1.778 1.604 1.00 49.06 245 SER A CA 1
ATOM 1940 C C . SER A 1 245 ? -5.253 -0.396 1.200 1.00 49.06 245 SER A C 1
ATOM 1942 O O . SER A 1 245 ? -4.558 0.252 1.980 1.00 49.06 245 SER A O 1
ATOM 1944 N N . ASN A 1 246 ? -5.532 0.050 -0.031 1.00 43.25 246 ASN A N 1
ATOM 1945 C CA . ASN A 1 246 ? -5.095 1.366 -0.513 1.00 43.25 246 ASN A CA 1
ATOM 1946 C C . ASN A 1 246 ? -5.781 2.513 0.246 1.00 43.25 246 ASN A C 1
ATOM 1948 O O . ASN A 1 246 ? -5.158 3.546 0.479 1.00 43.25 246 ASN A O 1
ATOM 1952 N N . SER A 1 247 ? -7.019 2.312 0.701 1.00 46.34 247 SER A N 1
ATOM 1953 C CA . SER A 1 247 ? -7.781 3.313 1.458 1.00 46.34 247 SER A CA 1
ATOM 1954 C C . SER A 1 247 ? -7.275 3.506 2.886 1.00 46.34 247 SER A C 1
ATOM 1956 O O . SER A 1 247 ? -7.300 4.618 3.399 1.00 46.34 247 SER A O 1
ATOM 1958 N N . CYS A 1 248 ? -6.779 2.447 3.535 1.00 42.41 248 CYS A N 1
ATOM 1959 C CA . CYS A 1 248 ? -6.327 2.529 4.927 1.00 42.41 248 CYS A CA 1
ATOM 1960 C C . CYS A 1 248 ? -4.942 3.175 5.088 1.00 42.41 248 CYS A C 1
ATOM 1962 O O . CYS A 1 248 ? -4.650 3.728 6.145 1.00 42.41 248 CYS A O 1
ATOM 1964 N N . VAL A 1 249 ? -4.076 3.119 4.068 1.00 38.53 249 VAL A N 1
ATOM 1965 C CA . VAL A 1 249 ? -2.678 3.583 4.186 1.00 38.53 249 VAL A CA 1
ATOM 1966 C C . VAL A 1 249 ? -2.506 5.054 3.785 1.00 38.53 249 VAL A C 1
ATOM 1968 O O . VAL A 1 249 ? -1.591 5.712 4.274 1.00 38.53 249 VAL A O 1
ATOM 1971 N N . CYS A 1 250 ? -3.383 5.607 2.943 1.00 31.11 250 CYS A N 1
ATOM 1972 C CA . CYS A 1 250 ? -3.224 6.971 2.424 1.00 31.11 250 CYS A CA 1
ATOM 1973 C C . CYS A 1 250 ? -3.816 8.089 3.306 1.00 31.11 250 CYS A C 1
ATOM 1975 O O . CYS A 1 250 ? -3.553 9.253 3.019 1.00 31.11 250 CYS A O 1
ATOM 1977 N N . SER A 1 251 ? -4.562 7.784 4.376 1.00 33.97 251 SER A N 1
ATOM 1978 C CA . SER A 1 251 ? -5.398 8.794 5.058 1.00 33.97 251 SER A CA 1
ATOM 1979 C C . SER A 1 251 ? -5.011 9.157 6.500 1.00 33.97 251 SER A C 1
ATOM 1981 O O . SER A 1 251 ? -5.701 9.961 7.121 1.00 33.97 251 SER A O 1
ATOM 1983 N N . PHE A 1 252 ? -3.885 8.679 7.041 1.00 33.16 252 PHE A N 1
ATOM 1984 C CA . PHE A 1 252 ? -3.380 9.151 8.343 1.00 33.16 252 PHE A CA 1
ATOM 1985 C C . PHE A 1 252 ? -2.524 10.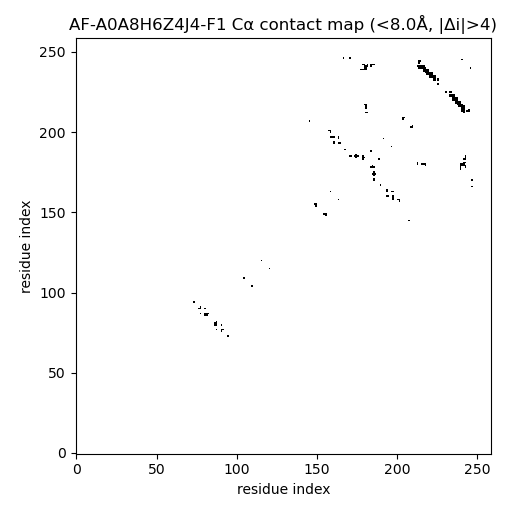424 8.211 1.00 33.16 252 PHE A C 1
ATOM 1987 O O . PHE A 1 252 ? -1.358 10.468 8.592 1.00 33.16 252 PHE A O 1
ATOM 1994 N N . THR A 1 253 ? -3.114 11.495 7.685 1.00 33.06 253 THR A N 1
ATOM 1995 C CA . THR A 1 253 ? -2.615 12.864 7.881 1.00 33.06 253 THR A CA 1
ATOM 1996 C C . THR A 1 253 ? -3.670 13.626 8.664 1.00 33.06 253 THR A C 1
ATOM 1998 O O . THR A 1 253 ? -4.608 14.175 8.092 1.00 33.06 253 THR A O 1
ATOM 2001 N N . SER A 1 254 ? -3.551 13.617 9.992 1.00 34.22 254 SER A N 1
ATOM 2002 C CA . SER A 1 254 ? -4.400 14.424 10.865 1.00 34.22 254 SER A CA 1
ATOM 2003 C C . SER A 1 254 ? -4.100 15.905 10.634 1.00 34.22 254 SER A C 1
ATOM 2005 O O . SER A 1 254 ? -3.036 16.392 11.018 1.00 34.22 254 SER A O 1
ATOM 2007 N N . ALA A 1 255 ? -5.039 16.627 10.028 1.00 37.16 255 ALA A N 1
ATOM 2008 C CA . ALA A 1 255 ? -5.066 18.079 10.095 1.00 37.16 255 ALA A CA 1
ATOM 2009 C C . ALA A 1 255 ? -5.445 18.478 11.530 1.00 37.16 255 ALA A C 1
ATOM 2011 O O . ALA A 1 255 ? -6.609 18.405 11.916 1.00 37.16 255 ALA A O 1
ATOM 2012 N N . SER A 1 256 ? -4.460 18.867 12.344 1.00 32.41 256 SER A N 1
ATOM 2013 C CA . SER A 1 256 ? -4.735 19.558 13.602 1.00 32.41 256 SER A CA 1
ATOM 2014 C C . SER A 1 256 ? -5.102 21.004 13.275 1.00 32.41 256 SER A C 1
ATOM 2016 O O . SER A 1 256 ? -4.228 21.827 13.002 1.00 32.41 256 SER A O 1
ATOM 2018 N N . THR A 1 257 ? -6.391 21.324 13.264 1.00 38.66 257 THR A N 1
ATOM 2019 C CA . THR A 1 257 ? -6.839 22.717 13.310 1.00 38.66 257 THR A CA 1
ATOM 2020 C C . THR A 1 257 ? -6.957 23.093 14.780 1.00 38.66 257 THR A C 1
ATOM 2022 O O . THR A 1 257 ? -7.852 22.629 15.479 1.00 38.66 257 THR A O 1
ATOM 2025 N N . SER A 1 258 ? -5.986 23.859 15.268 1.00 40.53 258 SER A N 1
ATOM 2026 C CA . SER A 1 258 ? -6.018 24.471 16.593 1.00 40.53 258 SER A CA 1
ATOM 2027 C C . SER A 1 258 ? -7.091 25.560 16.625 1.00 40.53 258 SER A C 1
ATOM 2029 O O . SER A 1 25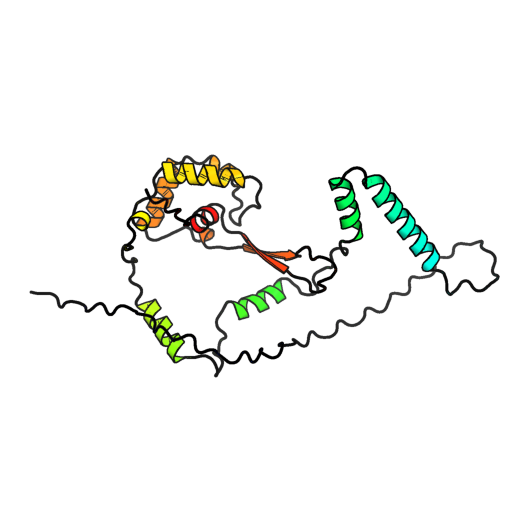8 ? -6.970 26.549 15.897 1.00 40.53 258 SER A O 1
ATOM 2031 N N . GLY A 1 259 ? -8.112 25.356 17.454 1.00 43.88 259 GLY A N 1
ATOM 2032 C CA . GLY A 1 259 ? -8.928 26.412 18.050 1.00 43.88 259 GLY A CA 1
ATOM 2033 C C . GLY A 1 259 ? -8.544 26.576 19.512 1.00 43.88 259 GLY A C 1
ATOM 2034 O O . GLY A 1 259 ? -8.144 25.551 20.112 1.00 43.88 259 G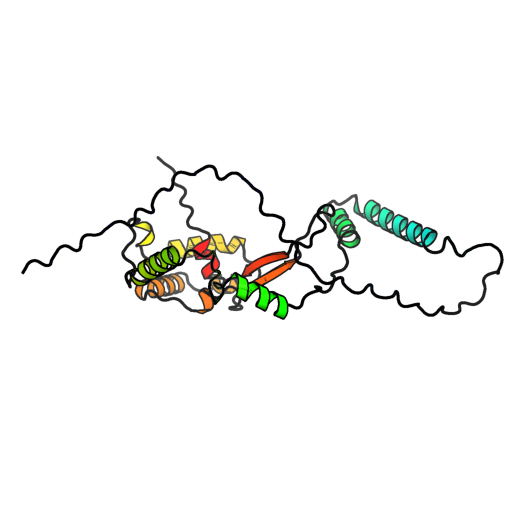LY A O 1
#

Radius of gyration: 30.22 Å; Cα contacts (8 Å, |Δi|>4): 117; chains: 1; bounding box: 56×41×114 Å

Nearest PDB structures (foldseek):
  8gh6-assembly1_A  TM=5.538E-01  e=2.957E-02  Bombyx mori
  7fda-assembly1_Q  TM=1.304E-01  e=4.823E+00  Saccharomyces cerevisiae S288C

Secondary structure (DSSP, 8-state):
-PPP----------------------------PPPPP------------------S--SS-HHHHHHHHHHHHHHHHHHHTTTSHHHHHHHHHHHHS---PPPSS-HHHHHHHHHHHHSPPSSPPTTS-HHHHHHHHHHHHTS-SSPPPPSSGGGTSPPPHHHHHHHHHHHHTTTTSPP-TT---HHHHHHS-HHHHHHHHHHHHHHT---HHHH-EEEEEEE----TT--S-PEEEEEEE-HHHHHHHS---------

Organism: NCBI:txid2733690